Protein AF-A0A842PLP3-F1 (afdb_monomer)

Radius of gyration: 26.98 Å; Cα contacts (8 Å, |Δi|>4): 143; chains: 1; bounding box: 73×49×64 Å

Solvent-accessible surface area (backbone atoms only — not comparable to full-atom values): 12706 Å² total; per-residue (Å²): 140,85,91,73,74,78,70,70,78,77,66,72,76,91,53,67,65,64,57,58,49,52,60,51,50,53,50,49,51,54,50,50,52,55,50,49,38,73,75,41,62,94,78,49,88,76,58,60,69,56,55,51,48,51,54,52,60,66,43,57,86,43,47,71,54,53,51,54,50,52,38,52,53,49,44,54,54,49,53,52,49,54,55,51,40,42,52,40,40,60,67,36,41,88,66,67,91,87,59,60,64,66,79,42,32,54,73,68,52,41,52,48,46,60,51,36,70,77,41,58,45,64,75,36,42,66,56,49,49,50,52,41,50,52,52,51,46,59,68,54,41,78,83,60,89,57,90,86,68,48,74,66,54,52,53,58,48,41,71,70,40,86,86,52,44,70,59,32,56,56,26,50,54,50,50,54,50,52,50,50,46,49,67,73,44,47,92,57,43,53,71,71,55,35,38,50,50,39,53,42,47,52,56,49,40,20,46,52,41,45,52,44,48,64,71,61,60,78,79,116

Secondary structure (DSSP, 8-state):
----STTSTT-----HHHHHHHHHHHHHHHHHHHHHHHH-TTT----HHHHHHHHHHHHGGGHHHHHHHHHHHHHHHHHHHHHHHHHHHHHHS---TT--GGGGS-HHHHHHHHHHHTS-HHHHHHHHHHHHHHHHHHHTGGG--STT--HHHHHHHHTT-SSS-HHHHHHHHHHHHHHH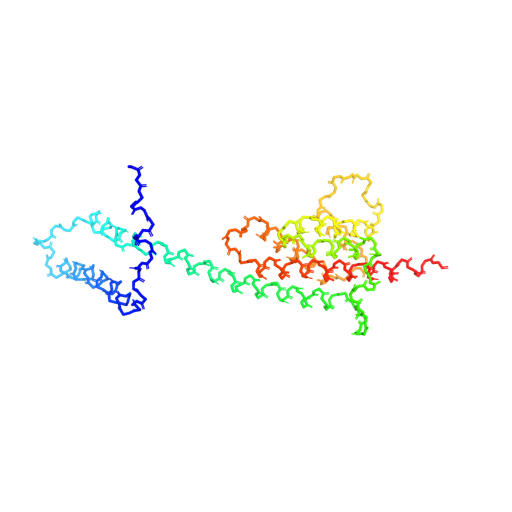HHHHSTTTS-HHHHHHHHHHHHHHHHHHHHHHHHHHSTT-

Mean predicted aligned error: 14.16 Å

pLDDT: mean 76.74, std 15.89, range [36.78, 96.44]

Foldseek 3Di:
DDDPPPPVVPDPPPPPPVVVCLVVVLVVVLVVVVVCCVVCVPPDPDPVVVSVVSVVVSCVVCVVVVLVVVLVVCQVVLVVLLVVLLVLLPVQQPDDPPDDLLVLQPPVRNVVVVVCVVPQLLVCLVVLVVLLVVLLCVVLDVPDPDPPQDPVNSLVSLVVVPPHGPSNSVSSVSLVVSSVCCNPVVVSYDSVSSNSSSVSSSSNSSSSSVVSCVVPVVVD

Structure (mmCIF, N/CA/C/O backbone):
data_AF-A0A842PLP3-F1
#
_entry.id   AF-A0A842PLP3-F1
#
loop_
_atom_site.group_PDB
_atom_site.id
_atom_site.type_symbol
_atom_site.label_atom_id
_atom_site.label_alt_id
_atom_site.label_comp_id
_atom_site.label_asym_id
_atom_site.label_entity_id
_atom_site.label_seq_id
_atom_site.pdbx_PDB_ins_code
_atom_site.Cartn_x
_atom_site.Cartn_y
_atom_site.Cartn_z
_atom_site.occupancy
_atom_site.B_iso_or_equiv
_atom_site.auth_seq_id
_atom_site.auth_comp_id
_atom_site.auth_asym_id
_atom_site.auth_atom_id
_atom_site.pdbx_PDB_model_num
ATOM 1 N N . MET A 1 1 ? -16.829 27.610 37.376 1.00 36.78 1 MET A N 1
ATOM 2 C CA . MET A 1 1 ? -17.433 26.832 36.269 1.00 36.78 1 MET A CA 1
ATOM 3 C C . MET A 1 1 ? -16.320 26.466 35.293 1.00 36.78 1 MET A C 1
ATOM 5 O O . MET A 1 1 ? -15.649 27.380 34.858 1.00 36.78 1 MET A O 1
ATOM 9 N N . GLY A 1 2 ? -15.969 25.232 34.951 1.00 37.66 2 GLY A N 1
ATOM 10 C CA . GLY A 1 2 ? -16.326 23.904 35.427 1.00 37.66 2 GLY A CA 1
ATOM 11 C C . GLY A 1 2 ? -15.173 22.971 35.019 1.00 37.66 2 GLY A C 1
ATOM 12 O O . GLY A 1 2 ? -14.890 22.824 33.839 1.00 37.66 2 GLY A O 1
ATOM 13 N N . ARG A 1 3 ? -14.471 22.397 36.002 1.00 44.19 3 ARG A N 1
ATOM 14 C CA . ARG A 1 3 ? -13.418 21.378 35.839 1.00 44.19 3 ARG A CA 1
ATOM 15 C C . ARG A 1 3 ? -13.850 20.147 36.639 1.00 44.19 3 ARG A C 1
ATOM 17 O O . ARG A 1 3 ? -13.378 19.918 37.744 1.00 44.19 3 ARG A O 1
ATOM 24 N N . ILE A 1 4 ? -14.862 19.444 36.134 1.00 42.38 4 ILE A N 1
ATOM 25 C CA . ILE A 1 4 ? -15.392 18.208 36.747 1.00 42.38 4 ILE A CA 1
ATOM 26 C C . ILE A 1 4 ? -15.354 17.033 35.739 1.00 42.38 4 ILE A C 1
ATOM 28 O O . ILE A 1 4 ? -15.529 15.885 36.129 1.00 42.38 4 ILE A O 1
ATOM 32 N N . GLY A 1 5 ? -15.027 17.282 34.461 1.00 41.09 5 GLY A N 1
ATOM 33 C CA . GLY A 1 5 ? -14.998 16.253 33.408 1.00 41.09 5 GLY A CA 1
ATOM 34 C C . GLY A 1 5 ? -13.794 15.301 33.438 1.00 41.09 5 GLY A C 1
ATOM 35 O O . GLY A 1 5 ? -13.950 14.124 33.131 1.00 41.09 5 GLY A O 1
ATOM 36 N N . ASP A 1 6 ? -12.617 15.755 33.879 1.00 45.88 6 ASP A N 1
ATOM 37 C CA . ASP A 1 6 ? -11.379 14.969 33.713 1.00 45.88 6 ASP A CA 1
ATOM 38 C C . ASP A 1 6 ? -11.139 13.913 34.805 1.00 45.88 6 ASP A C 1
ATOM 40 O O . ASP A 1 6 ? -10.260 13.064 34.672 1.00 45.88 6 ASP A O 1
ATOM 44 N N . TRP A 1 7 ? -11.914 13.926 35.895 1.00 38.75 7 TRP A N 1
ATOM 45 C CA . TRP A 1 7 ? -11.687 12.995 37.008 1.00 38.75 7 TRP A CA 1
ATOM 46 C C . TRP A 1 7 ? -12.420 11.655 36.847 1.00 38.75 7 TRP A C 1
ATOM 48 O O . TRP A 1 7 ? -11.992 10.652 37.416 1.00 38.75 7 TRP A O 1
ATOM 58 N N . PHE A 1 8 ? -13.486 11.599 36.040 1.00 40.59 8 PHE A N 1
ATOM 59 C CA . PHE A 1 8 ? -14.287 10.377 35.875 1.00 40.59 8 PHE A CA 1
ATOM 60 C C . PHE A 1 8 ? -13.720 9.380 34.856 1.00 40.59 8 PHE A C 1
ATOM 62 O O . PHE A 1 8 ? -14.018 8.192 34.951 1.00 40.59 8 PHE A O 1
ATOM 69 N N . LEU A 1 9 ? -12.859 9.813 33.930 1.00 44.38 9 LEU A N 1
ATOM 70 C CA . LEU A 1 9 ? -12.304 8.933 32.891 1.00 44.38 9 LEU A CA 1
ATOM 71 C C . LEU A 1 9 ? -11.032 8.181 33.315 1.00 44.38 9 LEU A C 1
ATOM 73 O O . LEU A 1 9 ? -10.605 7.274 32.608 1.00 44.38 9 LEU A O 1
ATOM 77 N N . ASN A 1 10 ? -10.448 8.496 34.478 1.00 39.50 10 ASN A N 1
ATOM 78 C CA . ASN A 1 10 ? -9.142 7.956 34.886 1.00 39.50 10 ASN A CA 1
ATOM 79 C C . ASN A 1 10 ? -9.177 6.932 36.034 1.00 39.50 10 ASN A C 1
ATOM 81 O O . ASN A 1 10 ? -8.141 6.564 36.587 1.00 39.50 10 ASN A O 1
ATOM 85 N N . LYS A 1 11 ? -10.364 6.432 36.391 1.00 38.50 11 LYS A N 1
ATOM 86 C CA . LYS A 1 11 ? -10.533 5.315 37.332 1.00 38.50 11 LYS A CA 1
ATOM 87 C C . LYS A 1 11 ? -11.637 4.373 36.862 1.00 38.50 11 LYS A C 1
ATOM 89 O O . LYS A 1 11 ? -12.597 4.127 37.580 1.00 38.50 11 LYS A O 1
ATOM 94 N N . VAL A 1 12 ? -11.492 3.809 35.666 1.00 43.47 12 VAL A N 1
ATOM 95 C CA . VAL A 1 12 ? -12.141 2.522 35.392 1.00 43.47 12 VAL A CA 1
ATOM 96 C C . VAL A 1 12 ? -11.197 1.460 35.955 1.00 43.47 12 VAL A C 1
ATOM 98 O O . VAL A 1 12 ? -10.096 1.298 35.421 1.00 43.47 12 VAL A O 1
ATOM 101 N N . PRO A 1 13 ? -11.544 0.780 37.063 1.00 40.09 13 PRO A N 1
ATOM 102 C CA . PRO A 1 13 ? -10.705 -0.275 37.604 1.00 40.09 13 PRO A CA 1
ATOM 103 C C . PRO A 1 13 ? -10.492 -1.317 36.511 1.00 40.09 13 PRO A C 1
ATOM 105 O O . PRO A 1 13 ? -11.426 -1.697 35.801 1.00 40.09 13 PRO A O 1
ATOM 108 N N . ASN A 1 14 ? -9.257 -1.787 36.370 1.00 45.25 14 ASN A N 1
ATOM 109 C CA . ASN A 1 14 ? -8.874 -2.828 35.423 1.00 45.25 14 ASN A CA 1
ATOM 110 C C . ASN A 1 14 ? -9.396 -4.213 35.862 1.00 45.25 14 ASN A C 1
ATOM 112 O O . ASN A 1 14 ? -8.693 -5.219 35.806 1.00 45.25 14 ASN A O 1
ATOM 116 N N . ASP A 1 15 ? -10.647 -4.276 36.309 1.00 45.84 15 ASP A N 1
ATOM 117 C CA . ASP A 1 15 ? -11.274 -5.476 36.824 1.00 45.84 15 ASP A CA 1
ATOM 118 C C . ASP A 1 15 ? -11.854 -6.254 35.651 1.00 45.84 15 ASP A C 1
ATOM 120 O O . ASP A 1 15 ? -12.982 -6.061 35.199 1.00 45.84 15 ASP A O 1
ATOM 124 N N . ARG A 1 16 ? -11.040 -7.162 35.110 1.00 48.81 16 ARG A N 1
ATOM 125 C CA . ARG A 1 16 ? -11.526 -8.237 34.230 1.00 48.81 16 ARG A CA 1
ATOM 126 C C . ARG A 1 16 ? -12.643 -9.056 34.888 1.00 48.81 16 ARG A C 1
ATOM 128 O O . ARG A 1 16 ? -13.499 -9.565 34.183 1.00 48.81 16 ARG A O 1
ATOM 135 N N . ARG A 1 17 ? -12.673 -9.133 36.225 1.00 42.62 17 ARG A N 1
ATOM 136 C CA . ARG A 1 17 ? -13.662 -9.925 36.970 1.00 42.62 17 ARG A CA 1
ATOM 137 C C . ARG A 1 17 ? -15.070 -9.331 36.895 1.00 42.62 17 ARG A C 1
ATOM 139 O O . ARG A 1 17 ? -15.992 -10.053 36.553 1.00 42.62 17 ARG A O 1
ATOM 146 N N . LEU A 1 18 ? -15.250 -8.022 37.098 1.00 44.34 18 LEU A N 1
ATOM 147 C CA . LEU A 1 18 ? -16.571 -7.371 36.969 1.00 44.34 18 LEU A CA 1
ATOM 148 C C . LEU A 1 18 ? -17.152 -7.462 35.540 1.00 44.34 18 LEU A C 1
ATOM 150 O O . LEU A 1 18 ? -18.368 -7.417 35.369 1.00 44.34 18 LEU A O 1
ATOM 154 N N . ARG A 1 19 ? -16.284 -7.639 34.532 1.00 51.41 19 ARG A N 1
ATOM 155 C CA . ARG A 1 19 ? -16.614 -7.774 33.102 1.00 51.41 19 ARG A CA 1
ATOM 156 C C . ARG A 1 19 ? -17.222 -9.123 32.710 1.00 51.41 19 ARG A C 1
ATOM 158 O O . ARG A 1 19 ? -18.091 -9.147 31.848 1.00 51.41 19 ARG A O 1
ATOM 165 N N . GLU A 1 20 ? -16.793 -10.224 33.325 1.00 50.78 20 GLU A N 1
ATOM 166 C CA . GLU A 1 20 ? -17.397 -11.546 33.082 1.00 50.78 20 GLU A CA 1
ATOM 167 C C . GLU A 1 20 ? -18.738 -11.692 33.804 1.00 50.78 20 GLU A C 1
ATOM 169 O O . GLU A 1 20 ? -19.665 -12.305 33.273 1.00 50.78 20 GLU A O 1
ATOM 174 N N . TYR A 1 21 ? -18.881 -11.079 34.983 1.00 50.25 21 TYR A N 1
ATOM 175 C CA . TYR A 1 21 ? -20.121 -11.165 35.748 1.00 50.25 21 TYR A CA 1
ATOM 176 C C . TYR A 1 21 ? -21.234 -10.278 35.178 1.00 50.25 21 TYR A C 1
ATOM 178 O O . TYR A 1 21 ? -22.370 -10.729 35.159 1.00 50.25 21 TYR A O 1
ATOM 186 N N . SER A 1 22 ? -20.975 -9.071 34.661 1.00 56.06 22 SER A N 1
ATOM 187 C CA . SER A 1 22 ? -22.067 -8.169 34.245 1.00 56.06 22 SER A CA 1
ATOM 188 C C . SER A 1 22 ? -22.841 -8.651 33.010 1.00 56.06 22 SER A C 1
ATOM 190 O O . SER A 1 22 ? -24.070 -8.650 33.031 1.00 56.06 22 SER A O 1
ATOM 192 N N . LEU A 1 23 ? -22.154 -9.126 31.966 1.00 57.97 23 LEU A N 1
ATOM 193 C CA . LEU A 1 23 ? -22.809 -9.637 30.754 1.00 57.97 23 LEU A CA 1
ATOM 194 C C . LEU A 1 23 ? -23.512 -10.976 31.025 1.00 57.97 23 LEU A C 1
ATOM 196 O O . LEU A 1 23 ? -24.631 -11.200 30.564 1.00 57.97 23 LEU A O 1
ATOM 200 N N . SER A 1 24 ? -22.898 -11.821 31.861 1.00 60.66 24 SER A N 1
ATOM 201 C CA . SER A 1 24 ? -23.494 -13.077 32.322 1.00 60.66 24 SER A CA 1
ATOM 202 C C . SER A 1 24 ? -24.725 -12.838 33.193 1.00 60.66 24 SER A C 1
ATOM 204 O O . SER A 1 24 ? -25.707 -13.545 33.028 1.00 60.66 24 SER A O 1
ATOM 206 N N . ILE A 1 25 ? -24.716 -11.832 34.076 1.00 62.81 25 ILE A N 1
ATOM 207 C CA . ILE A 1 25 ? -25.852 -11.478 34.943 1.00 62.81 25 ILE A CA 1
ATOM 208 C C . ILE A 1 25 ? -27.022 -10.936 34.121 1.00 62.81 25 ILE A C 1
ATOM 210 O O . ILE A 1 25 ? -28.152 -11.351 34.358 1.00 62.81 25 ILE A O 1
ATOM 214 N N . VAL A 1 26 ? -26.773 -10.057 33.143 1.00 63.31 26 VAL A N 1
ATOM 215 C CA . VAL A 1 26 ? -27.823 -9.551 32.240 1.00 63.31 26 VAL A CA 1
ATOM 216 C C . VAL A 1 26 ? -28.418 -10.696 31.423 1.00 63.31 26 VAL A C 1
ATOM 218 O O . VAL A 1 26 ? -29.638 -10.824 31.351 1.00 63.31 26 VAL A O 1
ATOM 221 N N . PHE A 1 27 ? -27.571 -11.565 30.863 1.00 68.38 27 PHE A N 1
ATOM 222 C CA .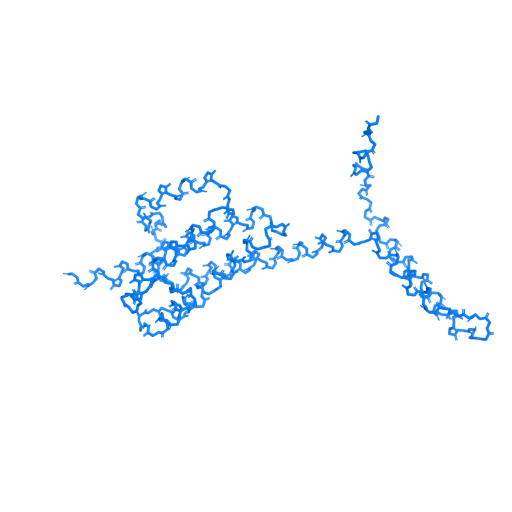 PHE A 1 27 ? -28.028 -12.744 30.131 1.00 68.38 27 PHE A CA 1
ATOM 223 C C . PHE A 1 27 ? -28.839 -13.682 31.032 1.00 68.38 27 PHE A C 1
ATOM 225 O O . PHE A 1 27 ? -29.902 -14.135 30.625 1.00 68.38 27 PHE A O 1
ATOM 232 N N . PHE A 1 28 ? -28.402 -13.915 32.274 1.00 69.50 28 PHE A N 1
ATOM 233 C CA . PHE A 1 28 ? -29.136 -14.726 33.249 1.00 69.50 28 PHE A CA 1
ATOM 234 C C . PHE A 1 28 ? -30.484 -14.100 33.614 1.00 69.50 28 PHE A C 1
ATOM 236 O O . PHE A 1 28 ? -31.471 -14.815 33.728 1.00 69.50 28 PHE A O 1
ATOM 243 N N . PHE A 1 29 ? -30.556 -12.775 33.759 1.00 69.06 29 PHE A N 1
ATOM 244 C CA . PHE A 1 29 ? -31.806 -12.069 34.047 1.00 69.06 29 PHE A CA 1
ATOM 245 C C . PHE A 1 29 ? -32.805 -12.193 32.896 1.00 69.06 29 PHE A C 1
ATOM 247 O O . PHE A 1 29 ? -33.964 -12.530 33.125 1.00 69.06 29 PHE A O 1
ATOM 254 N N . VAL A 1 30 ? -32.352 -11.978 31.658 1.00 68.19 30 VAL A N 1
ATOM 255 C CA . VAL A 1 30 ? -33.187 -12.154 30.461 1.00 68.19 30 VAL A CA 1
ATOM 256 C C . VAL A 1 30 ? -33.612 -13.617 30.317 1.00 68.19 30 VAL A C 1
ATOM 258 O O . VAL A 1 30 ? -34.784 -13.888 30.081 1.00 68.19 30 VAL A O 1
ATOM 261 N N . LEU A 1 31 ? -32.699 -14.566 30.541 1.00 74.38 31 LEU A N 1
ATOM 262 C CA . LEU A 1 31 ? -32.984 -16.002 30.509 1.00 74.38 31 LEU A CA 1
ATOM 263 C C . LEU A 1 31 ? -34.032 -16.403 31.560 1.00 74.38 31 LEU A C 1
ATOM 265 O O . LEU A 1 31 ? -34.936 -17.174 31.254 1.00 74.38 31 LEU A O 1
ATOM 269 N N . VAL A 1 32 ? -33.942 -15.866 32.780 1.00 75.25 32 VAL A N 1
ATOM 270 C CA . VAL A 1 32 ? -34.911 -16.109 33.860 1.00 75.25 32 VAL A CA 1
ATOM 271 C C . VAL A 1 32 ? -36.283 -15.532 33.512 1.00 75.25 32 VAL A C 1
ATOM 273 O O . VAL A 1 32 ? -37.282 -16.201 33.756 1.00 75.25 32 VAL A O 1
ATOM 276 N N . ILE A 1 33 ? -36.349 -14.344 32.902 1.00 69.62 33 ILE A N 1
ATOM 277 C CA . ILE A 1 33 ? -37.611 -13.745 32.435 1.00 69.62 33 ILE A CA 1
ATOM 278 C C . ILE A 1 33 ? -38.251 -14.617 31.346 1.00 69.62 33 ILE A C 1
ATOM 280 O O . ILE A 1 33 ? -39.432 -14.933 31.443 1.00 69.62 33 ILE A O 1
ATOM 284 N N . VAL A 1 34 ? -37.467 -15.069 30.362 1.00 71.00 34 VAL A N 1
ATOM 285 C CA . VAL A 1 34 ? -37.938 -15.966 29.290 1.00 71.00 34 VAL A CA 1
ATOM 286 C C . VAL A 1 34 ? -38.406 -17.316 29.851 1.00 71.00 34 VAL A C 1
ATOM 288 O O . VAL A 1 34 ? -39.432 -17.840 29.429 1.00 71.00 34 VAL A O 1
ATOM 291 N N . LEU A 1 35 ? -37.686 -17.881 30.826 1.00 73.06 35 LEU A N 1
ATOM 292 C CA . LEU A 1 35 ? -38.071 -19.132 31.490 1.00 73.06 35 LEU A CA 1
ATOM 293 C C . LEU A 1 35 ? -39.345 -18.985 32.330 1.00 73.06 35 LEU A C 1
ATOM 295 O O . LEU A 1 35 ? -40.167 -19.897 32.333 1.00 73.06 35 LEU A O 1
ATOM 299 N N . LEU A 1 36 ? -39.521 -17.863 33.035 1.00 69.81 36 LEU A N 1
ATOM 300 C CA . LEU A 1 36 ? -40.724 -17.579 33.823 1.00 69.81 36 LEU A CA 1
ATOM 301 C C . LEU A 1 36 ? -41.965 -17.409 32.939 1.00 69.81 36 LEU A C 1
ATOM 303 O O . LEU A 1 36 ? -43.025 -17.913 33.304 1.00 69.81 36 LEU A O 1
ATOM 307 N N . ASP A 1 37 ? -41.815 -16.767 31.778 1.00 67.50 37 ASP A N 1
ATOM 308 C CA . ASP A 1 37 ? -42.873 -16.627 30.769 1.00 67.50 37 ASP A CA 1
ATOM 309 C C . ASP A 1 37 ? -43.301 -17.993 30.200 1.00 67.50 37 ASP A C 1
ATOM 311 O O . ASP A 1 37 ? -44.485 -18.312 30.124 1.00 67.50 37 ASP A O 1
ATOM 315 N N . LEU A 1 38 ? -42.330 -18.864 29.901 1.00 70.75 38 LEU A N 1
ATOM 316 C CA . LEU A 1 38 ? -42.578 -20.232 29.429 1.00 70.75 38 LEU A CA 1
ATOM 317 C C . LEU A 1 38 ? -43.225 -21.144 30.484 1.00 70.75 38 LEU A C 1
ATOM 319 O O . LEU A 1 38 ? -44.019 -22.016 30.134 1.00 70.75 38 LEU A O 1
ATOM 323 N N . LEU A 1 39 ? -42.865 -20.986 31.761 1.00 74.19 39 LEU A N 1
ATOM 324 C CA . LEU A 1 39 ? -43.352 -21.837 32.853 1.00 74.19 39 LEU A CA 1
ATOM 325 C C . LEU A 1 39 ? -44.724 -21.410 33.385 1.00 74.19 39 LEU A C 1
ATOM 327 O O . LEU A 1 39 ? -45.454 -22.260 33.897 1.00 74.19 39 LEU A O 1
ATOM 331 N N . ILE A 1 40 ? -45.071 -20.118 33.313 1.00 74.06 40 ILE A N 1
ATOM 332 C CA . ILE A 1 40 ? -46.321 -19.580 33.874 1.00 74.06 40 ILE A CA 1
ATOM 333 C C . ILE A 1 40 ? -46.936 -18.509 32.943 1.00 74.06 40 ILE A C 1
ATOM 335 O O . ILE A 1 40 ? -47.082 -17.349 33.343 1.00 74.06 40 ILE A O 1
ATOM 339 N N . PRO A 1 41 ? -47.357 -18.887 31.722 1.00 60.19 41 PRO A N 1
ATOM 340 C CA . PRO A 1 41 ? -47.788 -17.934 30.693 1.00 60.19 41 PRO A CA 1
ATOM 341 C C . PRO A 1 41 ? -49.061 -17.149 31.056 1.00 60.19 41 PRO A C 1
ATOM 343 O O . PRO A 1 41 ? -49.293 -16.067 30.535 1.00 60.19 41 PRO A O 1
ATOM 346 N N . GLU A 1 42 ? -49.894 -17.650 31.974 1.00 64.19 42 GLU A N 1
ATOM 347 C CA . GLU A 1 42 ? -51.165 -17.000 32.345 1.00 64.19 42 GLU A CA 1
ATOM 348 C C . GLU A 1 42 ? -51.042 -15.948 33.467 1.00 64.19 42 GLU A C 1
ATOM 350 O O . GLU A 1 42 ? -52.031 -15.296 33.802 1.00 64.19 42 GLU A O 1
ATOM 355 N N . ARG A 1 43 ? -49.862 -15.774 34.090 1.00 60.97 43 ARG A N 1
ATOM 356 C CA . ARG A 1 43 ? -49.677 -14.828 35.217 1.00 60.97 43 ARG A CA 1
ATOM 357 C C . ARG A 1 43 ? -48.768 -13.641 34.928 1.00 60.97 43 ARG A C 1
ATOM 359 O O . ARG A 1 43 ? -48.778 -12.697 35.719 1.00 60.97 43 ARG A O 1
ATOM 366 N N . ILE A 1 44 ? -47.962 -13.692 33.873 1.00 59.75 44 ILE A N 1
ATOM 367 C CA . ILE A 1 44 ? -46.946 -12.678 33.596 1.00 59.75 44 ILE A CA 1
ATOM 368 C C . ILE A 1 44 ? -47.185 -12.161 32.185 1.00 59.75 44 ILE A C 1
ATOM 370 O O . ILE A 1 44 ? -46.904 -12.844 31.212 1.00 59.75 44 ILE A O 1
ATOM 374 N N . ASP A 1 45 ? -47.712 -10.946 32.078 1.00 63.53 45 ASP A N 1
ATOM 375 C CA . ASP A 1 45 ? -47.874 -10.283 30.789 1.00 63.53 45 ASP A CA 1
ATOM 376 C C . ASP A 1 45 ? -46.522 -9.658 30.403 1.00 63.53 45 ASP A C 1
ATOM 378 O O . ASP A 1 45 ? -46.167 -8.552 30.829 1.00 63.53 45 ASP A O 1
ATOM 382 N N . VAL A 1 46 ? -45.683 -10.420 29.694 1.00 65.06 46 VAL A N 1
ATOM 383 C CA . VAL A 1 46 ? -44.350 -9.955 29.298 1.00 65.06 46 VAL A CA 1
ATOM 384 C C . VAL A 1 46 ? -44.481 -8.967 28.146 1.00 65.06 46 VAL A C 1
ATOM 386 O O . VAL A 1 46 ? -44.670 -9.318 26.982 1.00 65.06 46 VAL A O 1
ATOM 389 N N . HIS A 1 47 ? -44.311 -7.684 28.456 1.00 74.81 47 HIS A N 1
ATOM 390 C CA . HIS A 1 47 ? -44.143 -6.656 27.437 1.00 74.81 47 HIS A CA 1
ATOM 391 C C . HIS A 1 47 ? -42.774 -6.798 26.769 1.00 74.81 47 HIS A C 1
ATOM 393 O O . HIS A 1 47 ? -41.792 -6.166 27.158 1.00 74.81 47 HIS A O 1
ATOM 399 N N . TRP A 1 48 ? -42.721 -7.614 25.718 1.00 72.19 48 TRP A N 1
ATOM 400 C CA . TRP A 1 48 ? -41.521 -7.890 24.923 1.00 72.19 48 TRP A CA 1
ATOM 401 C C . TRP A 1 48 ? -40.798 -6.633 24.428 1.00 72.19 48 TRP A C 1
ATOM 403 O O . TRP A 1 48 ? -39.575 -6.624 24.323 1.00 72.19 48 TRP A O 1
ATOM 413 N N . GLN A 1 49 ? -41.530 -5.539 24.206 1.00 74.06 49 GLN A N 1
ATOM 414 C CA . GLN A 1 49 ? -40.963 -4.224 23.889 1.00 74.06 49 GLN A CA 1
ATOM 415 C C . GLN A 1 49 ? -40.081 -3.681 25.028 1.00 74.06 49 GLN A C 1
ATOM 417 O O . GLN A 1 49 ? -38.998 -3.164 24.765 1.00 74.06 49 GLN A O 1
ATOM 422 N N . MET A 1 50 ? -40.497 -3.839 26.291 1.00 73.06 50 MET A N 1
ATOM 423 C CA . MET A 1 50 ? -39.686 -3.466 27.454 1.00 73.06 50 MET A CA 1
ATOM 424 C C . MET A 1 50 ? -38.498 -4.407 27.643 1.00 73.06 50 MET A C 1
ATOM 426 O O . MET A 1 50 ? -37.410 -3.938 27.957 1.00 73.06 50 MET A O 1
ATOM 430 N N . VAL A 1 51 ? -38.664 -5.711 27.402 1.00 73.62 51 VAL A N 1
ATOM 431 C CA . VAL A 1 51 ? -37.550 -6.676 27.461 1.00 73.62 51 VAL A CA 1
ATOM 432 C C . VAL A 1 51 ? -36.483 -6.338 26.417 1.00 73.62 51 VAL A C 1
ATOM 434 O O . VAL A 1 51 ? -35.298 -6.295 26.741 1.00 73.62 51 VAL A O 1
ATOM 437 N N . ALA A 1 52 ? -36.894 -6.019 25.187 1.00 71.62 52 ALA A N 1
ATOM 438 C CA . ALA A 1 52 ? -35.991 -5.566 24.133 1.00 71.62 52 ALA A CA 1
ATOM 439 C C . ALA A 1 52 ? -35.298 -4.244 24.503 1.00 71.62 52 ALA A C 1
ATOM 441 O O . ALA A 1 52 ? -34.085 -4.122 24.335 1.00 71.62 52 ALA A O 1
ATOM 442 N N . LEU A 1 53 ? -36.037 -3.279 25.064 1.00 75.12 53 LEU A N 1
ATOM 443 C CA . LEU A 1 53 ? -35.479 -2.007 25.530 1.00 75.12 53 LEU A CA 1
ATOM 444 C C . LEU A 1 53 ? -34.432 -2.218 26.634 1.00 75.12 53 LEU A C 1
ATOM 446 O O . LEU A 1 53 ? -33.353 -1.638 26.564 1.00 75.12 53 LEU A O 1
ATOM 450 N N . ILE A 1 54 ? -34.724 -3.069 27.622 1.00 74.69 54 ILE A N 1
ATOM 451 C CA . ILE A 1 54 ? -33.795 -3.439 28.700 1.00 74.69 54 ILE A CA 1
ATOM 452 C C . ILE A 1 54 ? -32.561 -4.133 28.119 1.00 74.69 54 ILE A C 1
ATOM 454 O O . ILE A 1 54 ? -31.445 -3.813 28.519 1.00 74.69 54 ILE A O 1
ATOM 458 N N . GLY A 1 55 ? -32.741 -5.028 27.145 1.00 68.69 55 GLY A N 1
ATOM 459 C CA . GLY A 1 55 ? -31.640 -5.679 26.436 1.00 68.69 55 GLY A CA 1
ATOM 460 C C . GLY A 1 55 ? -30.722 -4.681 25.724 1.00 68.69 55 GLY A C 1
ATOM 461 O O . GLY A 1 55 ? -29.504 -4.757 25.868 1.00 68.69 55 GLY A O 1
ATOM 462 N N . ILE A 1 56 ? -31.289 -3.699 25.017 1.00 71.94 56 ILE A N 1
ATOM 463 C CA . ILE A 1 56 ? -30.522 -2.636 24.346 1.00 71.94 56 ILE A CA 1
ATOM 464 C C . ILE A 1 56 ? -29.827 -1.734 25.375 1.00 71.94 56 ILE A C 1
ATOM 466 O O . ILE A 1 56 ? -28.629 -1.482 25.258 1.00 71.94 56 ILE A O 1
ATOM 470 N N . LEU A 1 57 ? -30.541 -1.285 26.412 1.00 73.81 57 LEU A N 1
ATOM 471 C CA . LEU A 1 57 ? -29.990 -0.466 27.501 1.00 73.81 57 LEU A CA 1
ATOM 472 C C . LEU A 1 57 ? -28.847 -1.170 28.234 1.00 73.81 57 LEU A C 1
ATOM 474 O O . LEU A 1 57 ? -27.879 -0.522 28.628 1.00 73.81 57 LEU A O 1
ATOM 478 N N . ALA A 1 58 ? -28.922 -2.492 28.376 1.00 71.44 58 ALA A N 1
ATOM 479 C CA . ALA A 1 58 ? -27.860 -3.279 28.978 1.00 71.44 58 ALA A CA 1
ATOM 480 C C . ALA A 1 58 ? -26.604 -3.370 28.096 1.00 71.44 58 ALA A C 1
ATOM 482 O O . ALA A 1 58 ? -25.519 -3.574 28.634 1.00 71.44 58 ALA A O 1
ATOM 483 N N . LEU A 1 59 ? -26.720 -3.176 26.775 1.00 64.69 59 LEU A N 1
ATOM 484 C CA . LEU A 1 59 ? -25.587 -3.131 25.843 1.00 64.69 59 LEU A CA 1
ATOM 485 C C . LEU A 1 59 ? -24.922 -1.750 25.760 1.00 64.69 59 LEU A C 1
ATOM 487 O O . LEU A 1 59 ? -23.733 -1.685 25.457 1.00 64.69 59 LEU A O 1
ATOM 491 N N . VAL A 1 60 ? -25.635 -0.661 26.075 1.00 71.56 60 VAL A N 1
ATOM 492 C CA . VAL A 1 60 ? -25.102 0.720 26.075 1.00 71.56 60 VAL A CA 1
ATOM 493 C C . VAL A 1 60 ? -23.748 0.857 26.796 1.00 71.56 60 VAL A C 1
ATOM 495 O O . VAL A 1 60 ? -22.823 1.399 26.191 1.00 71.56 60 VAL A O 1
ATOM 498 N N . PRO A 1 61 ? -23.546 0.346 28.030 1.00 74.25 61 PRO A N 1
ATOM 499 C CA . PRO A 1 61 ? -22.246 0.446 28.702 1.00 74.25 61 PRO A CA 1
ATOM 500 C C . PRO A 1 61 ? -21.121 -0.357 28.023 1.00 74.25 61 PRO A C 1
ATOM 502 O O . PRO A 1 61 ? -19.952 -0.150 28.344 1.00 74.25 61 PRO A O 1
ATOM 505 N N . PHE A 1 62 ? -21.445 -1.259 27.091 1.00 68.06 62 PHE A N 1
ATOM 506 C CA . PHE A 1 62 ? -20.479 -2.073 26.349 1.00 68.06 62 PHE A CA 1
ATOM 507 C C . PHE A 1 62 ? -20.176 -1.544 24.945 1.00 68.06 62 PHE A C 1
ATOM 509 O O . PHE A 1 62 ? -19.231 -2.038 24.334 1.00 68.06 62 PHE A O 1
ATOM 516 N N . VAL A 1 63 ? -20.898 -0.535 24.442 1.00 68.94 63 VAL A N 1
ATOM 517 C CA . VAL A 1 63 ? -20.635 0.077 23.123 1.00 68.94 63 VAL A CA 1
ATOM 518 C C . VAL A 1 63 ? -19.160 0.479 22.951 1.00 68.94 63 VAL A C 1
ATOM 520 O O . VAL A 1 63 ? -18.552 0.012 21.985 1.00 68.94 63 VAL A O 1
ATOM 523 N N . PRO A 1 64 ? -18.512 1.178 23.912 1.00 67.06 64 PRO A N 1
ATOM 524 C CA . PRO A 1 64 ? -17.095 1.537 23.775 1.00 67.06 64 PRO A CA 1
ATOM 525 C C . PRO A 1 64 ? -16.169 0.312 23.699 1.00 67.06 64 PRO A C 1
ATOM 527 O O . PRO A 1 64 ? -15.101 0.345 23.093 1.00 67.06 64 PRO A O 1
ATOM 530 N N . LEU A 1 65 ? -16.565 -0.797 24.333 1.00 64.44 65 LEU A N 1
ATOM 531 C CA . LEU A 1 65 ? -15.796 -2.038 24.324 1.00 64.44 65 LEU A CA 1
ATOM 532 C C . LEU A 1 65 ? -15.930 -2.755 22.976 1.00 64.44 65 LEU A C 1
ATOM 534 O O . LEU A 1 65 ? -14.929 -3.235 22.448 1.00 64.44 65 LEU A O 1
ATOM 538 N N . ILE A 1 66 ? -17.143 -2.815 22.425 1.00 64.94 66 ILE A N 1
ATOM 539 C CA . ILE A 1 66 ? -17.425 -3.417 21.116 1.00 64.94 66 ILE A CA 1
ATOM 540 C C . ILE A 1 66 ? -16.638 -2.681 20.030 1.00 64.94 66 ILE A C 1
ATOM 542 O O . ILE A 1 66 ? -15.947 -3.325 19.241 1.00 64.94 66 ILE A O 1
ATOM 546 N N . GLU A 1 67 ? -16.656 -1.348 20.056 1.00 63.94 67 GLU A N 1
ATOM 547 C CA . GLU A 1 67 ? -15.840 -0.514 19.170 1.00 63.94 67 GLU A CA 1
ATOM 548 C C . GLU A 1 67 ? -14.344 -0.825 19.332 1.00 63.94 67 GLU A C 1
ATOM 550 O O . GLU A 1 67 ? -13.657 -1.092 18.348 1.00 63.94 67 GLU A O 1
ATOM 555 N N . SER A 1 68 ? -13.843 -0.919 20.572 1.00 62.12 68 SER A N 1
ATOM 556 C CA . SER A 1 68 ? -12.427 -1.230 20.827 1.00 62.12 68 SER A CA 1
ATOM 557 C C . SER A 1 68 ? -11.981 -2.611 20.316 1.00 62.12 68 SER A C 1
ATOM 559 O O . SER A 1 68 ? -10.835 -2.780 19.893 1.00 62.12 68 SER A O 1
ATOM 561 N N . ILE A 1 69 ? -12.869 -3.612 20.357 1.00 66.25 69 ILE A N 1
ATOM 562 C CA . ILE A 1 69 ? -12.596 -4.965 19.853 1.00 66.25 69 ILE A CA 1
ATOM 563 C C . ILE A 1 69 ? -12.581 -4.947 18.326 1.00 66.25 69 ILE A C 1
ATOM 565 O O . ILE A 1 69 ? -11.646 -5.478 17.728 1.00 66.25 69 ILE A O 1
ATOM 569 N N . ASN A 1 70 ? -13.560 -4.281 17.710 1.00 68.12 70 ASN A N 1
ATOM 570 C CA . ASN A 1 70 ? -13.663 -4.171 16.259 1.00 68.12 70 ASN A CA 1
ATOM 571 C C . ASN A 1 70 ? -12.420 -3.495 15.653 1.00 68.12 70 ASN A C 1
ATOM 573 O O . ASN A 1 70 ? -11.795 -4.046 14.749 1.00 68.12 70 ASN A O 1
ATOM 577 N N . VAL A 1 71 ? -11.978 -2.376 16.240 1.00 70.00 71 VAL A N 1
ATOM 578 C CA . VAL A 1 71 ? -10.749 -1.669 15.836 1.00 70.00 71 VAL A CA 1
ATOM 579 C C . VAL A 1 71 ? -9.516 -2.576 15.949 1.00 70.00 71 VAL A C 1
ATOM 581 O O . VAL A 1 71 ? -8.665 -2.628 15.059 1.00 70.00 71 VAL A O 1
ATOM 584 N N . LYS A 1 72 ? -9.410 -3.360 17.028 1.00 72.56 72 LYS A N 1
ATOM 585 C CA . LYS A 1 72 ? -8.273 -4.270 17.228 1.00 72.56 72 LYS A CA 1
ATOM 586 C C . LYS A 1 72 ? -8.236 -5.398 16.192 1.00 72.56 72 LYS A C 1
ATOM 588 O O . LYS A 1 72 ? -7.151 -5.727 15.695 1.00 72.56 72 LYS A O 1
ATOM 593 N N . ASP A 1 73 ? -9.384 -5.990 15.879 1.00 75.56 73 ASP A N 1
ATOM 594 C CA . ASP A 1 73 ? -9.502 -7.070 14.895 1.00 75.56 73 ASP A CA 1
ATOM 595 C C . ASP A 1 73 ? -9.280 -6.559 13.466 1.00 75.56 73 ASP A C 1
ATOM 597 O O . ASP A 1 73 ? -8.587 -7.213 12.669 1.00 75.56 73 ASP A O 1
ATOM 601 N N . MET A 1 74 ? -9.765 -5.350 13.171 1.00 76.75 74 MET A N 1
ATOM 602 C CA . MET A 1 74 ? -9.463 -4.636 11.936 1.00 76.75 74 MET A CA 1
ATOM 603 C C . MET A 1 74 ? -7.953 -4.424 11.790 1.00 76.75 74 MET A C 1
ATOM 605 O O . MET A 1 74 ? -7.379 -4.862 10.792 1.00 76.75 74 MET A O 1
ATOM 609 N N . GLY A 1 75 ? -7.274 -3.879 12.805 1.00 79.75 75 GLY A N 1
ATOM 610 C CA . GLY A 1 75 ? -5.824 -3.665 12.776 1.00 79.75 75 GLY A CA 1
ATOM 611 C C . GLY A 1 75 ? -5.019 -4.957 12.563 1.00 79.75 75 GLY A C 1
ATOM 612 O O . GLY A 1 75 ? -4.082 -5.005 11.762 1.00 79.75 75 GLY A O 1
ATOM 613 N N . ILE A 1 76 ? -5.397 -6.072 13.206 1.00 83.62 76 ILE A N 1
ATOM 614 C CA . ILE A 1 76 ? -4.746 -7.380 12.980 1.00 83.62 76 ILE A CA 1
ATOM 615 C C . ILE A 1 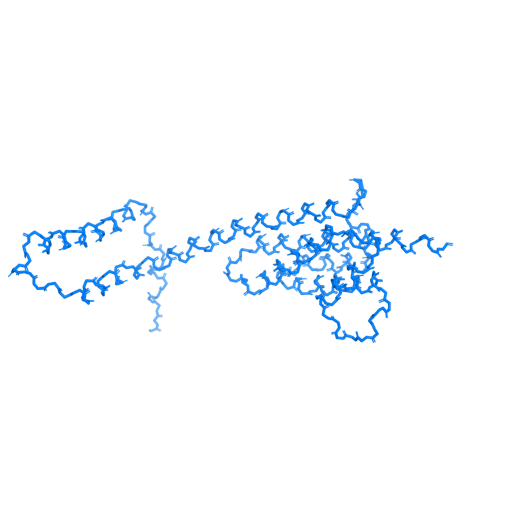76 ? -4.915 -7.841 11.527 1.00 83.62 76 ILE A C 1
ATOM 617 O O . ILE A 1 76 ? -3.933 -8.230 10.881 1.00 83.62 76 ILE A O 1
ATOM 621 N N . THR A 1 77 ? -6.143 -7.792 11.016 1.00 88.50 77 THR A N 1
ATOM 622 C CA . THR A 1 77 ? -6.470 -8.212 9.649 1.00 88.50 77 THR A CA 1
ATOM 623 C C . THR A 1 77 ? -5.752 -7.338 8.626 1.00 88.50 77 THR A C 1
ATOM 625 O O . THR A 1 77 ? -5.133 -7.848 7.688 1.00 88.50 77 THR A O 1
ATOM 628 N N . PHE A 1 78 ? -5.750 -6.028 8.856 1.00 91.75 78 PHE A N 1
ATOM 629 C CA . PHE A 1 78 ? -5.068 -5.039 8.040 1.00 91.75 78 PHE A CA 1
ATOM 630 C C . PHE A 1 78 ? -3.561 -5.299 7.983 1.00 91.75 78 PHE A C 1
ATOM 632 O O . PHE A 1 78 ? -2.999 -5.447 6.898 1.00 91.75 78 PHE A O 1
ATOM 639 N N . ARG A 1 79 ? -2.901 -5.494 9.133 1.00 92.12 79 ARG A N 1
ATOM 640 C CA . ARG A 1 79 ? -1.468 -5.839 9.185 1.00 92.12 79 ARG A CA 1
ATOM 641 C C . ARG A 1 79 ? -1.132 -7.093 8.394 1.00 92.12 79 ARG A C 1
ATOM 643 O O . ARG A 1 79 ? -0.111 -7.127 7.705 1.00 92.12 79 ARG A O 1
ATOM 650 N N . LYS A 1 80 ? -1.967 -8.131 8.493 1.00 93.50 80 LYS A N 1
ATOM 651 C CA . LYS A 1 80 ? -1.768 -9.372 7.736 1.00 93.50 80 LYS A CA 1
ATOM 652 C C . LYS A 1 80 ? -1.869 -9.115 6.232 1.00 93.50 80 LYS A C 1
ATOM 654 O O . LYS A 1 80 ? -1.024 -9.614 5.490 1.00 93.50 80 LYS A O 1
ATOM 659 N N . ARG A 1 81 ? -2.840 -8.307 5.794 1.00 95.62 81 ARG A N 1
ATOM 660 C CA . ARG A 1 81 ? -2.979 -7.899 4.387 1.00 95.62 81 ARG A CA 1
ATOM 661 C C . ARG A 1 81 ? -1.778 -7.093 3.905 1.00 95.62 81 ARG A C 1
ATOM 663 O O . ARG A 1 81 ? -1.234 -7.441 2.863 1.00 95.62 81 ARG A O 1
ATOM 670 N N . VAL A 1 82 ? -1.296 -6.111 4.671 1.00 95.19 82 VAL A N 1
ATOM 671 C CA . VAL A 1 82 ? -0.094 -5.330 4.318 1.00 95.19 82 VAL A CA 1
ATOM 672 C C . VAL A 1 82 ? 1.128 -6.237 4.168 1.00 95.19 82 VAL A C 1
ATOM 674 O O . VAL A 1 82 ? 1.807 -6.181 3.148 1.00 95.19 82 VAL A O 1
ATOM 677 N N . LYS A 1 83 ? 1.371 -7.139 5.130 1.00 95.88 83 LYS A N 1
ATOM 678 C CA . LYS A 1 83 ? 2.495 -8.089 5.064 1.00 95.88 83 LYS A CA 1
ATOM 679 C C . LYS A 1 83 ? 2.400 -9.013 3.846 1.00 95.88 83 LYS A C 1
ATOM 681 O O . LYS A 1 83 ? 3.394 -9.217 3.159 1.00 95.88 83 LYS A O 1
ATOM 686 N N . ASN A 1 84 ? 1.217 -9.565 3.581 1.00 95.94 84 ASN A N 1
ATOM 687 C CA . ASN A 1 84 ? 0.999 -10.442 2.433 1.00 95.94 84 ASN A CA 1
ATOM 688 C C . ASN A 1 84 ? 1.173 -9.694 1.106 1.00 95.94 84 ASN A C 1
ATOM 690 O O . ASN A 1 84 ? 1.751 -10.219 0.164 1.00 95.94 84 ASN A O 1
ATOM 694 N N . THR A 1 85 ? 0.707 -8.448 1.047 1.00 95.44 85 THR A N 1
ATOM 695 C CA . THR A 1 85 ? 0.850 -7.598 -0.140 1.00 95.44 85 THR A CA 1
ATOM 696 C C . THR A 1 85 ? 2.307 -7.255 -0.388 1.00 95.44 85 THR A C 1
ATOM 698 O O . THR A 1 85 ? 2.751 -7.372 -1.521 1.00 95.44 85 THR A O 1
ATOM 701 N N . LYS A 1 86 ? 3.072 -6.933 0.664 1.00 94.38 86 LYS A N 1
ATOM 702 C CA . LYS A 1 86 ? 4.520 -6.725 0.562 1.00 94.38 86 LYS A CA 1
ATOM 703 C C . LYS A 1 86 ? 5.215 -7.946 -0.037 1.00 94.38 86 LYS A C 1
ATOM 705 O O . LYS A 1 86 ? 5.901 -7.804 -1.037 1.00 94.38 86 LYS A O 1
ATOM 710 N N . TYR A 1 87 ? 4.937 -9.137 0.491 1.00 94.25 87 TYR A N 1
ATOM 711 C CA . TYR A 1 87 ? 5.471 -10.385 -0.061 1.00 94.25 87 TYR A CA 1
ATOM 712 C C . TYR A 1 87 ? 5.089 -10.592 -1.538 1.00 94.25 87 TYR A C 1
ATOM 714 O O . TYR A 1 87 ? 5.920 -10.986 -2.349 1.00 94.25 87 TYR A O 1
ATOM 722 N N . ASN A 1 88 ? 3.840 -10.299 -1.914 1.00 94.19 88 ASN A N 1
ATOM 723 C CA . ASN A 1 88 ? 3.392 -10.434 -3.301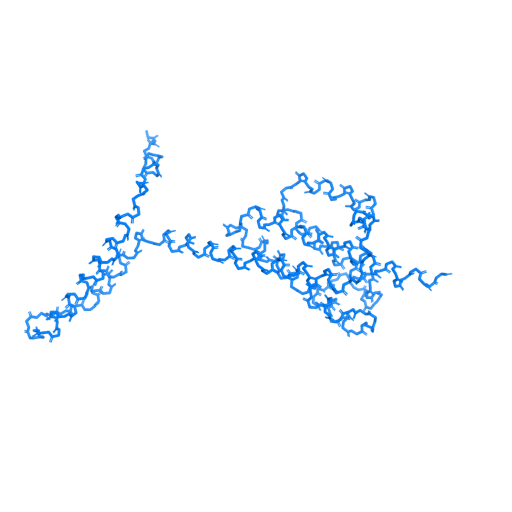 1.00 94.19 88 ASN A CA 1
ATOM 724 C C . ASN A 1 88 ? 4.073 -9.429 -4.236 1.00 94.19 88 ASN A C 1
ATOM 726 O O . ASN A 1 88 ? 4.422 -9.797 -5.351 1.00 94.19 88 ASN A O 1
ATOM 730 N N . VAL A 1 89 ? 4.278 -8.186 -3.789 1.00 93.31 89 VAL A N 1
ATOM 731 C CA . VAL A 1 89 ? 5.057 -7.177 -4.521 1.00 93.31 89 VAL A CA 1
ATOM 732 C C . VAL A 1 89 ? 6.497 -7.656 -4.689 1.00 93.31 89 VAL A C 1
ATOM 734 O O . VAL A 1 89 ? 7.029 -7.624 -5.795 1.00 93.31 89 VAL A O 1
ATOM 737 N N . GLU A 1 90 ? 7.109 -8.157 -3.616 1.00 92.00 90 GLU A N 1
ATOM 738 C CA . GLU A 1 90 ? 8.489 -8.642 -3.636 1.00 92.00 90 GLU A CA 1
ATOM 739 C C . GLU A 1 90 ? 8.687 -9.842 -4.563 1.00 92.00 90 GLU A C 1
ATOM 741 O O . GLU A 1 90 ? 9.719 -9.972 -5.211 1.00 92.00 90 GLU A O 1
ATOM 746 N N . LYS A 1 91 ? 7.682 -10.709 -4.653 1.00 91.50 91 LYS A N 1
ATOM 747 C CA . LYS A 1 91 ? 7.709 -11.870 -5.538 1.00 91.50 91 LYS A CA 1
ATOM 748 C C . LYS A 1 91 ? 7.391 -11.520 -6.994 1.00 91.50 91 LYS A C 1
ATOM 750 O O . LYS A 1 91 ? 7.858 -12.203 -7.898 1.00 91.50 91 LYS A O 1
ATOM 755 N N . ALA A 1 92 ? 6.532 -10.529 -7.225 1.00 91.75 92 ALA A N 1
ATOM 756 C CA . ALA A 1 92 ? 6.041 -10.207 -8.561 1.00 91.75 92 ALA A CA 1
ATOM 757 C C . ALA A 1 92 ? 7.070 -9.473 -9.421 1.00 91.75 92 ALA A C 1
ATOM 759 O O . ALA A 1 92 ? 7.095 -9.672 -10.633 1.00 91.75 92 ALA A O 1
ATOM 760 N N . PHE A 1 93 ? 7.877 -8.617 -8.801 1.00 87.25 93 PHE A N 1
ATOM 761 C CA . P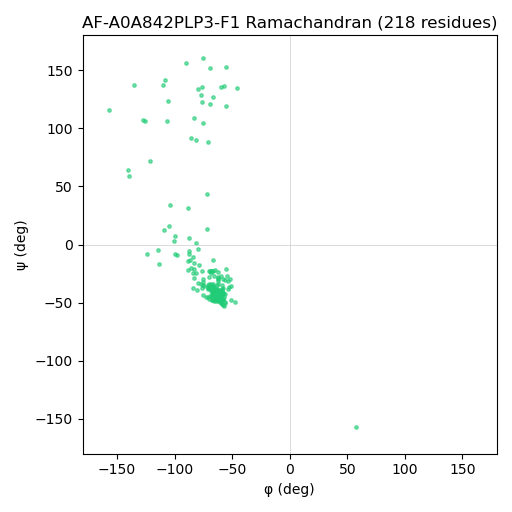HE A 1 93 ? 8.937 -7.883 -9.475 1.00 87.25 93 PHE A CA 1
ATOM 762 C C . PHE A 1 93 ? 10.255 -8.512 -9.064 1.00 87.25 93 PHE A C 1
ATOM 764 O O . PHE A 1 93 ? 10.664 -8.340 -7.917 1.00 87.25 93 PHE A O 1
ATOM 771 N N . ASP A 1 94 ? 10.870 -9.264 -9.974 1.00 80.12 94 ASP A N 1
ATOM 772 C CA . ASP A 1 94 ? 12.203 -9.822 -9.765 1.00 80.12 94 ASP A CA 1
ATOM 773 C C . ASP A 1 94 ? 13.145 -8.660 -9.441 1.00 80.12 94 ASP A C 1
ATOM 775 O O . ASP A 1 94 ? 13.194 -7.691 -10.191 1.00 80.12 94 ASP A O 1
ATOM 779 N N . PHE A 1 95 ? 13.761 -8.673 -8.266 1.00 82.50 95 PHE A N 1
ATOM 780 C CA . PHE A 1 95 ? 14.583 -7.575 -7.756 1.00 82.50 95 PHE A CA 1
ATOM 781 C C . PHE A 1 95 ? 15.842 -8.203 -7.174 1.00 82.50 95 PHE A C 1
ATOM 783 O O . PHE A 1 95 ? 15.713 -9.223 -6.489 1.00 82.50 95 PHE A O 1
ATOM 790 N N . PRO A 1 96 ? 17.034 -7.638 -7.418 1.00 82.94 96 PRO A N 1
ATOM 791 C CA . PRO A 1 96 ? 18.273 -8.284 -7.010 1.00 82.94 96 PRO A CA 1
ATOM 792 C C . PRO A 1 96 ? 18.305 -8.492 -5.491 1.00 82.94 96 PRO A C 1
ATOM 794 O O . PRO A 1 96 ? 17.960 -7.584 -4.737 1.00 82.94 96 PRO A O 1
ATOM 797 N N . GLU A 1 97 ? 18.720 -9.678 -5.037 1.00 76.62 97 GLU A N 1
ATOM 798 C CA . GLU A 1 97 ? 18.733 -10.013 -3.601 1.00 76.62 97 GLU A CA 1
ATOM 799 C C . GLU A 1 97 ? 19.671 -9.102 -2.787 1.00 76.62 97 GLU A C 1
ATOM 801 O O . GLU A 1 97 ? 19.386 -8.822 -1.624 1.00 76.62 97 GLU A O 1
ATOM 806 N N . ASP A 1 98 ? 20.728 -8.585 -3.423 1.00 77.75 98 ASP A N 1
ATOM 807 C CA . ASP A 1 98 ? 21.749 -7.723 -2.808 1.00 77.75 98 ASP A CA 1
ATOM 808 C C . ASP A 1 98 ? 21.562 -6.222 -3.107 1.00 77.75 98 ASP A C 1
ATOM 810 O O . ASP A 1 98 ? 22.395 -5.402 -2.723 1.00 77.75 98 ASP A O 1
ATOM 814 N N . ALA A 1 99 ? 20.497 -5.845 -3.819 1.00 78.50 99 ALA A N 1
ATOM 815 C CA . ALA A 1 99 ? 20.211 -4.450 -4.140 1.00 78.50 99 ALA A CA 1
ATOM 816 C C . ALA A 1 99 ? 19.572 -3.718 -2.954 1.00 78.50 99 ALA A C 1
ATOM 818 O O . ALA A 1 99 ? 18.582 -4.196 -2.389 1.00 78.50 99 ALA A O 1
ATOM 819 N N . ASP A 1 100 ? 20.054 -2.510 -2.638 1.00 80.00 100 ASP A N 1
ATOM 820 C CA . ASP A 1 100 ? 19.311 -1.634 -1.738 1.00 80.00 100 ASP A CA 1
ATOM 821 C C . ASP A 1 100 ? 18.132 -1.010 -2.499 1.00 80.00 100 ASP A C 1
ATOM 823 O O . ASP A 1 100 ? 18.247 -0.527 -3.626 1.00 80.00 100 ASP A O 1
ATOM 827 N N . ILE A 1 101 ? 16.964 -0.996 -1.861 1.00 77.62 101 ILE A N 1
ATOM 828 C CA . ILE A 1 101 ? 15.755 -0.334 -2.363 1.00 77.62 101 ILE A CA 1
ATOM 829 C C . ILE A 1 101 ? 16.045 1.148 -2.633 1.00 77.62 101 ILE A C 1
ATOM 831 O O . ILE A 1 101 ? 15.453 1.733 -3.541 1.00 77.62 101 ILE A O 1
ATOM 835 N N . THR A 1 102 ? 16.962 1.753 -1.871 1.00 77.25 102 THR A N 1
ATOM 836 C CA . THR A 1 102 ? 17.359 3.152 -2.050 1.00 77.25 102 THR A CA 1
ATOM 837 C C . THR A 1 102 ? 18.075 3.421 -3.365 1.00 77.25 102 THR A C 1
ATOM 839 O O . THR A 1 102 ? 17.957 4.535 -3.867 1.00 77.25 102 THR A O 1
ATOM 842 N N . ASP A 1 103 ? 18.758 2.430 -3.941 1.00 78.38 103 ASP A N 1
ATOM 843 C CA . ASP A 1 103 ? 19.526 2.594 -5.183 1.00 78.38 103 ASP A CA 1
ATOM 844 C C . ASP A 1 103 ? 18.611 2.837 -6.393 1.00 78.38 103 ASP A C 1
ATOM 846 O O . ASP A 1 103 ? 19.014 3.459 -7.373 1.00 78.38 103 ASP A O 1
ATOM 850 N N . TYR A 1 104 ? 17.349 2.410 -6.290 1.00 79.69 104 TYR A N 1
ATOM 851 C CA . TYR A 1 104 ? 16.314 2.551 -7.323 1.00 79.69 104 TYR A CA 1
ATOM 852 C C . TYR A 1 104 ? 15.297 3.651 -6.998 1.00 79.69 104 TYR A C 1
ATOM 854 O O . TYR A 1 104 ? 14.204 3.734 -7.572 1.00 79.69 104 TYR A O 1
ATOM 862 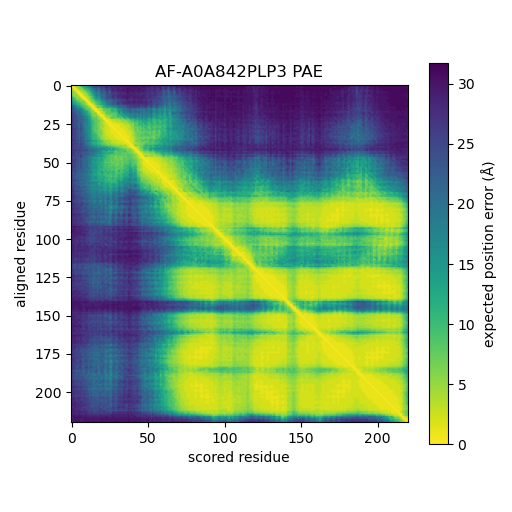N N . LEU A 1 105 ? 15.648 4.519 -6.052 1.00 80.12 105 LEU A N 1
ATOM 863 C CA . LEU A 1 105 ? 14.991 5.796 -5.834 1.00 80.12 105 LEU A CA 1
ATOM 864 C C . LEU A 1 105 ? 15.934 6.878 -6.363 1.00 80.12 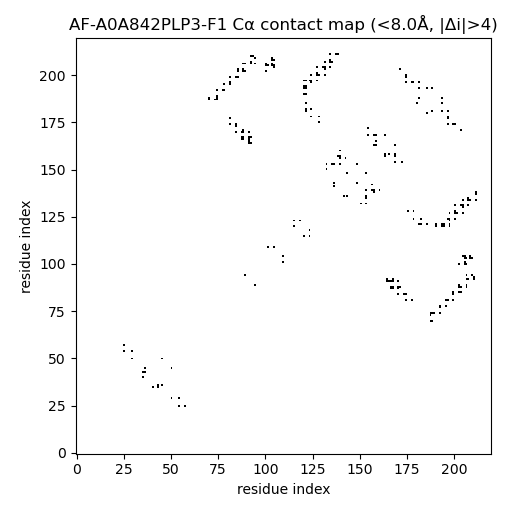105 LEU A C 1
ATOM 866 O O . LEU A 1 105 ? 17.070 6.986 -5.915 1.00 80.12 105 LEU A O 1
ATOM 870 N N . SER A 1 106 ? 15.473 7.713 -7.301 1.00 71.00 106 SER A N 1
ATOM 871 C CA . SER A 1 106 ? 16.275 8.855 -7.764 1.00 71.00 106 SER A CA 1
ATOM 872 C C . SER A 1 106 ? 16.691 9.729 -6.580 1.00 71.00 106 SER A C 1
ATOM 874 O O . SER A 1 106 ? 15.950 9.817 -5.608 1.00 71.00 106 SER A O 1
ATOM 876 N N . GLU A 1 107 ? 17.812 10.448 -6.658 1.00 68.56 107 GLU A N 1
ATOM 877 C CA . GLU A 1 107 ? 18.269 11.319 -5.559 1.00 68.56 107 GLU A CA 1
ATOM 878 C C . GLU A 1 107 ? 17.172 12.299 -5.093 1.00 68.56 107 GLU A C 1
ATOM 880 O O . GLU A 1 107 ? 16.984 12.533 -3.900 1.00 68.56 107 GLU A O 1
ATOM 885 N N . SER A 1 108 ? 16.359 12.802 -6.029 1.00 68.75 108 SER A N 1
ATOM 886 C CA . SER A 1 108 ? 15.158 13.585 -5.723 1.00 68.75 108 SER A CA 1
ATOM 887 C C . SER A 1 108 ? 14.093 12.792 -4.952 1.00 68.75 108 SER A C 1
ATOM 889 O O . SER A 1 108 ? 13.570 13.310 -3.970 1.00 68.75 108 SER A O 1
ATOM 891 N N . MET A 1 109 ? 13.801 11.544 -5.337 1.00 69.19 109 MET A N 1
ATOM 892 C CA . MET A 1 109 ? 12.853 10.654 -4.655 1.00 69.19 109 MET A CA 1
ATOM 893 C C . MET A 1 109 ? 13.386 10.159 -3.307 1.00 69.19 109 MET A C 1
ATOM 895 O O . MET A 1 109 ? 12.613 10.040 -2.363 1.00 69.19 109 MET A O 1
ATOM 899 N N . PHE A 1 110 ? 14.691 9.925 -3.177 1.00 67.94 110 PHE A N 1
ATOM 900 C CA . PHE A 1 110 ? 15.345 9.589 -1.917 1.00 67.94 110 PHE A CA 1
ATOM 901 C C . PHE A 1 110 ? 15.309 10.773 -0.950 1.00 67.94 110 PHE A C 1
ATOM 903 O O . PHE A 1 110 ? 14.918 10.614 0.201 1.00 67.94 110 PHE A O 1
ATOM 910 N N . ASN A 1 111 ? 15.620 11.985 -1.413 1.00 67.75 111 ASN A N 1
ATOM 911 C CA . ASN A 1 111 ? 15.480 13.192 -0.601 1.00 67.75 111 ASN A CA 1
ATOM 912 C C . ASN A 1 111 ? 14.020 13.447 -0.222 1.00 67.75 111 ASN A C 1
ATOM 914 O O . ASN A 1 111 ? 13.737 13.829 0.912 1.00 67.75 111 ASN A O 1
ATOM 918 N N . GLN A 1 112 ? 13.084 13.180 -1.131 1.00 68.31 112 GLN A N 1
ATOM 919 C CA . GLN A 1 112 ? 11.655 13.241 -0.852 1.00 68.31 112 GLN A CA 1
ATOM 920 C C . GLN A 1 112 ? 11.229 12.152 0.139 1.00 68.31 112 GLN A C 1
ATOM 922 O O . GLN A 1 112 ? 10.416 12.440 1.004 1.00 68.31 112 GLN A O 1
ATOM 927 N N . TYR A 1 113 ? 11.818 10.955 0.100 1.00 69.44 113 TYR A N 1
ATOM 928 C CA . TYR A 1 113 ? 11.623 9.880 1.077 1.00 69.44 113 TYR A CA 1
ATOM 929 C C . TYR A 1 113 ? 12.192 10.244 2.454 1.00 69.44 113 TYR A C 1
ATOM 931 O O . TYR A 1 113 ? 11.492 10.124 3.457 1.00 69.44 113 TYR A O 1
ATOM 939 N N . VAL A 1 114 ? 13.421 10.759 2.527 1.00 66.75 114 VAL A N 1
ATOM 940 C CA . VAL A 1 114 ? 14.037 11.255 3.767 1.00 66.75 114 VAL A CA 1
ATOM 941 C C . VAL A 1 114 ? 13.229 12.423 4.326 1.00 66.75 114 VAL A C 1
ATOM 943 O O . VAL A 1 114 ? 12.993 12.492 5.531 1.00 66.75 114 VAL A O 1
ATOM 946 N N . TYR A 1 115 ? 12.733 13.315 3.473 1.00 64.44 115 TYR A N 1
ATOM 947 C CA . TYR A 1 115 ? 11.843 14.393 3.880 1.00 64.44 115 TYR A CA 1
ATOM 948 C C . TYR A 1 115 ? 10.498 13.845 4.376 1.00 64.44 115 TYR A C 1
ATOM 950 O O . TYR A 1 115 ? 10.095 14.166 5.487 1.00 64.44 115 TYR A O 1
ATOM 958 N N . GLN A 1 116 ? 9.860 12.934 3.638 1.00 65.12 116 GLN A N 1
ATOM 959 C CA . GLN A 1 116 ? 8.613 12.256 4.017 1.00 65.12 116 GLN A CA 1
ATOM 960 C C . GLN A 1 116 ? 8.746 11.410 5.284 1.00 65.12 116 GLN A C 1
ATOM 962 O O . GLN A 1 116 ? 7.774 11.254 6.013 1.00 65.12 116 GLN A O 1
ATOM 967 N N . SER A 1 117 ? 9.935 10.888 5.587 1.00 65.00 117 SER A N 1
ATOM 968 C CA . SER A 1 117 ? 10.203 10.172 6.836 1.00 65.00 117 SER A CA 1
ATOM 969 C C . SER A 1 117 ? 10.123 11.092 8.060 1.00 65.00 117 SER A C 1
ATOM 971 O O . SER A 1 117 ? 9.847 10.615 9.159 1.00 65.00 117 SER A O 1
ATOM 973 N N . ARG A 1 118 ? 10.305 12.408 7.857 1.00 73.62 118 ARG A N 1
ATOM 974 C CA . ARG A 1 118 ? 10.101 13.464 8.863 1.00 73.62 118 ARG A CA 1
ATOM 975 C C . ARG A 1 118 ? 8.657 13.968 8.922 1.00 73.62 118 ARG A C 1
ATOM 977 O O . ARG A 1 118 ? 8.319 14.679 9.864 1.00 73.62 118 ARG A O 1
ATOM 984 N N . ILE A 1 119 ? 7.831 13.637 7.930 1.00 72.69 119 ILE A N 1
ATOM 985 C CA . ILE A 1 119 ? 6.398 13.946 7.904 1.00 72.69 119 ILE A CA 1
ATOM 986 C C . ILE A 1 119 ? 5.639 12.778 8.554 1.00 72.69 119 ILE A C 1
ATOM 988 O O . ILE A 1 119 ? 6.126 11.643 8.592 1.00 72.69 119 ILE A O 1
ATOM 992 N N . SER A 1 120 ? 4.434 13.051 9.062 1.00 83.56 120 SER A N 1
ATOM 993 C CA . SER A 1 120 ? 3.482 12.013 9.457 1.00 83.56 120 SER A CA 1
ATOM 994 C C . SER A 1 120 ? 3.377 10.927 8.373 1.00 83.56 120 SER A C 1
ATOM 996 O O . SER A 1 120 ? 3.248 11.255 7.185 1.00 83.56 120 SER A O 1
ATOM 998 N N . PRO A 1 121 ? 3.401 9.631 8.742 1.00 84.69 121 PRO A N 1
ATOM 999 C CA . PRO A 1 121 ? 3.223 8.542 7.790 1.00 84.69 121 PRO A CA 1
ATOM 1000 C C . PRO A 1 121 ? 1.982 8.705 6.911 1.00 84.69 121 PRO A C 1
ATOM 1002 O O . PRO A 1 121 ? 2.038 8.385 5.728 1.00 84.69 121 PRO A O 1
ATOM 1005 N N . LEU A 1 122 ? 0.899 9.248 7.467 1.00 87.81 122 LEU A N 1
ATOM 1006 C CA . LEU A 1 122 ? -0.365 9.469 6.772 1.00 87.81 122 LEU A CA 1
ATOM 1007 C C . LEU A 1 122 ? -0.226 10.468 5.614 1.00 87.81 122 LEU A C 1
ATOM 1009 O O . LEU A 1 122 ? -0.615 10.159 4.490 1.00 87.81 122 LEU A O 1
ATOM 1013 N N . ASP A 1 123 ? 0.399 11.620 5.858 1.00 87.31 123 ASP A N 1
ATOM 1014 C CA . ASP A 1 123 ? 0.540 12.694 4.863 1.00 87.31 123 ASP A CA 1
ATOM 1015 C C . ASP A 1 123 ? 1.460 12.294 3.700 1.00 87.31 123 ASP A C 1
ATOM 1017 O O . ASP A 1 123 ? 1.378 12.843 2.601 1.00 87.31 123 ASP A O 1
ATOM 1021 N N . S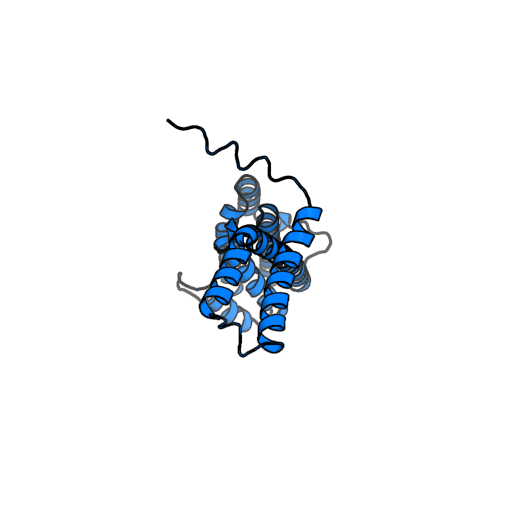ER A 1 124 ? 2.341 11.314 3.920 1.00 85.62 124 SER A N 1
ATOM 1022 C CA . SER A 1 124 ? 3.205 10.777 2.866 1.00 85.62 124 SER A CA 1
ATOM 1023 C C . SER A 1 124 ? 2.471 9.842 1.897 1.00 85.62 124 SER A C 1
ATOM 1025 O O . SER A 1 124 ? 2.913 9.673 0.759 1.00 85.62 124 SER A O 1
ATOM 1027 N N . LEU A 1 125 ? 1.342 9.248 2.307 1.00 89.75 125 LEU A N 1
ATOM 1028 C CA . LEU A 1 125 ? 0.634 8.247 1.504 1.00 89.75 125 LEU A CA 1
ATOM 1029 C C . LEU A 1 125 ? 0.075 8.797 0.181 1.00 89.75 125 LEU A C 1
ATOM 1031 O O . LEU A 1 125 ? 0.275 8.133 -0.840 1.00 89.75 125 LEU A O 1
ATOM 1035 N N . PRO A 1 126 ? -0.576 9.979 0.131 1.00 89.50 126 PRO A N 1
ATOM 1036 C CA . PRO A 1 126 ? -1.017 10.568 -1.133 1.00 89.50 126 PRO A CA 1
ATOM 1037 C C . PRO A 1 126 ? 0.146 10.843 -2.089 1.00 89.50 126 PRO A C 1
ATOM 1039 O O . PRO A 1 126 ? 0.036 10.590 -3.286 1.00 89.50 126 PRO A O 1
ATOM 1042 N N . VAL A 1 127 ? 1.281 11.310 -1.562 1.00 86.25 127 VAL A N 1
ATOM 1043 C CA . VAL A 1 127 ? 2.463 11.614 -2.377 1.00 86.25 127 VAL A CA 1
ATOM 1044 C C . VAL A 1 127 ? 3.055 10.334 -2.962 1.00 86.25 127 VAL A C 1
ATOM 1046 O O . VAL A 1 127 ? 3.281 10.263 -4.166 1.00 86.25 127 VAL A O 1
ATOM 1049 N N . LEU A 1 128 ? 3.234 9.294 -2.142 1.00 87.88 128 LEU A N 1
ATOM 1050 C CA . LEU A 1 128 ? 3.702 7.986 -2.610 1.00 87.88 128 LEU A CA 1
ATOM 1051 C C . LEU A 1 128 ? 2.771 7.384 -3.661 1.00 87.88 128 LEU A C 1
ATOM 1053 O O . LEU A 1 128 ? 3.238 6.822 -4.648 1.00 87.88 128 LEU A O 1
ATOM 1057 N N . ARG A 1 129 ? 1.455 7.519 -3.475 1.00 90.81 129 ARG A N 1
ATOM 1058 C CA . ARG A 1 129 ? 0.476 7.056 -4.460 1.00 90.81 129 ARG A CA 1
ATOM 1059 C C . ARG A 1 129 ? 0.653 7.768 -5.803 1.00 90.81 129 ARG A C 1
ATOM 1061 O O . ARG A 1 129 ? 0.670 7.092 -6.827 1.00 90.81 129 ARG A O 1
ATOM 1068 N N . ASN A 1 130 ? 0.823 9.088 -5.800 1.00 88.38 130 ASN A N 1
ATOM 1069 C CA . ASN A 1 130 ? 1.041 9.857 -7.027 1.00 88.38 130 ASN A CA 1
ATOM 1070 C C . ASN A 1 130 ? 2.349 9.460 -7.727 1.00 88.38 130 ASN A C 1
ATOM 1072 O O . ASN A 1 130 ? 2.383 9.354 -8.949 1.00 88.38 130 ASN A O 1
ATOM 1076 N N . GLU A 1 131 ? 3.416 9.192 -6.969 1.00 87.25 131 GLU A N 1
ATOM 1077 C CA . GLU A 1 131 ? 4.683 8.714 -7.535 1.00 87.25 131 GLU A CA 1
ATOM 1078 C C . GLU A 1 131 ? 4.555 7.317 -8.157 1.00 87.25 131 GLU A C 1
ATOM 1080 O O . GLU A 1 131 ? 5.070 7.080 -9.252 1.00 87.25 131 GLU A O 1
ATOM 1085 N N . ILE A 1 132 ? 3.809 6.410 -7.513 1.00 91.44 132 ILE A N 1
ATOM 1086 C CA . ILE A 1 132 ? 3.469 5.104 -8.092 1.00 91.44 132 ILE A CA 1
ATOM 1087 C C . ILE A 1 132 ? 2.670 5.299 -9.388 1.00 91.44 132 ILE A C 1
ATOM 1089 O O . ILE A 1 132 ? 3.015 4.726 -10.414 1.00 91.44 132 ILE A O 1
ATOM 1093 N N . GLU A 1 133 ? 1.634 6.138 -9.390 1.00 91.06 133 GLU A N 1
ATOM 1094 C CA . GLU A 1 133 ? 0.854 6.430 -10.602 1.00 91.06 133 GLU A CA 1
ATOM 1095 C C . GLU A 1 133 ? 1.733 7.007 -11.723 1.00 91.06 133 GLU A C 1
ATOM 1097 O O . GLU A 1 133 ? 1.595 6.618 -12.884 1.00 91.06 133 GLU A O 1
ATOM 1102 N N . ARG A 1 134 ? 2.694 7.873 -11.383 1.00 88.25 134 ARG A N 1
ATOM 1103 C CA . ARG A 1 134 ? 3.645 8.456 -12.334 1.00 88.25 134 ARG A CA 1
ATOM 1104 C C . ARG A 1 134 ? 4.552 7.405 -12.975 1.00 88.25 134 ARG A C 1
ATOM 1106 O O . ARG A 1 134 ? 4.740 7.453 -14.188 1.00 88.25 134 ARG A O 1
ATOM 1113 N N . ILE A 1 135 ? 5.115 6.463 -12.211 1.00 89.31 135 ILE A N 1
ATOM 1114 C CA . ILE A 1 135 ? 5.944 5.395 -12.799 1.00 89.31 135 ILE A CA 1
ATOM 1115 C C . ILE A 1 135 ? 5.095 4.407 -13.605 1.00 89.31 135 ILE A C 1
ATOM 1117 O O . ILE A 1 135 ? 5.516 3.991 -14.679 1.00 89.31 135 ILE A O 1
ATOM 1121 N N . LEU A 1 136 ? 3.868 4.100 -13.164 1.00 91.12 136 LEU A N 1
ATOM 1122 C CA . LEU A 1 136 ? 2.953 3.259 -13.939 1.00 91.12 136 LEU A CA 1
ATOM 1123 C C . LEU A 1 136 ? 2.623 3.893 -15.293 1.00 91.12 136 LEU A C 1
ATOM 1125 O O . LEU A 1 136 ? 2.636 3.178 -16.288 1.00 91.12 136 LEU A O 1
ATOM 1129 N N . ARG A 1 137 ? 2.406 5.217 -15.347 1.00 88.94 137 ARG A N 1
ATOM 1130 C CA . ARG A 1 137 ? 2.236 5.972 -16.603 1.00 88.94 137 ARG A CA 1
ATOM 1131 C C . ARG A 1 137 ? 3.435 5.826 -17.533 1.00 88.94 137 ARG A C 1
ATOM 1133 O O . ARG A 1 137 ? 3.243 5.616 -18.719 1.00 88.94 137 ARG A O 1
ATOM 1140 N N . LYS A 1 138 ? 4.659 5.880 -17.000 1.00 87.44 138 LYS A N 1
ATOM 1141 C CA . LYS A 1 138 ? 5.866 5.643 -17.805 1.00 87.44 138 LYS A CA 1
ATOM 1142 C C . LYS A 1 138 ? 5.922 4.216 -18.346 1.00 87.44 138 LYS A C 1
ATOM 1144 O O . LYS A 1 138 ? 6.238 4.038 -19.511 1.00 87.44 138 LYS A O 1
ATOM 1149 N N . ILE A 1 139 ? 5.581 3.222 -17.523 1.00 88.62 139 ILE A N 1
ATOM 1150 C CA . ILE A 1 139 ? 5.584 1.806 -17.920 1.00 88.62 139 ILE A CA 1
ATOM 1151 C C . ILE A 1 139 ? 4.558 1.527 -19.022 1.00 88.62 139 ILE A C 1
ATOM 1153 O O . ILE A 1 139 ? 4.859 0.781 -19.944 1.00 88.62 139 ILE A O 1
ATOM 1157 N N . VAL A 1 140 ? 3.355 2.105 -18.939 1.00 87.56 140 VAL A N 1
ATOM 1158 C CA . VAL A 1 140 ? 2.351 1.964 -20.008 1.00 87.56 140 VAL A CA 1
ATOM 1159 C C . VAL A 1 140 ? 2.604 2.901 -21.189 1.00 87.56 140 VAL A C 1
ATOM 1161 O O . VAL A 1 140 ? 1.857 2.837 -22.153 1.00 87.56 140 VAL A O 1
ATOM 1164 N N . GLY A 1 141 ? 3.608 3.780 -21.137 1.00 79.06 141 GLY A N 1
ATOM 1165 C CA . GLY A 1 141 ? 3.932 4.731 -22.200 1.00 79.06 141 GLY A CA 1
ATOM 1166 C C . GLY A 1 141 ? 2.791 5.686 -22.585 1.00 79.06 141 GLY A C 1
ATOM 1167 O O . GLY A 1 141 ? 1.844 5.924 -21.831 1.00 79.06 141 GLY A O 1
ATOM 1168 N N . ASP A 1 142 ? 2.862 6.210 -23.811 1.00 65.50 142 ASP A N 1
ATOM 1169 C CA . ASP A 1 142 ? 1.938 7.217 -24.360 1.00 65.50 142 ASP A CA 1
ATOM 1170 C C . ASP A 1 142 ? 0.526 6.682 -24.682 1.00 65.50 142 ASP A C 1
ATOM 1172 O O . ASP A 1 142 ? -0.264 7.364 -25.339 1.00 65.50 142 ASP A O 1
ATOM 1176 N N . TYR A 1 143 ? 0.152 5.483 -24.211 1.00 60.34 143 TYR A N 1
ATOM 1177 C CA . TYR A 1 143 ? -1.217 4.962 -24.361 1.00 60.34 143 TYR A CA 1
ATOM 1178 C C . TYR A 1 143 ? -2.276 5.913 -23.794 1.00 60.34 143 TYR A C 1
ATOM 1180 O O . TYR A 1 143 ? -3.442 5.847 -24.191 1.00 60.34 143 TYR A O 1
ATOM 1188 N N . PHE A 1 144 ? -1.871 6.810 -22.895 1.00 62.03 144 PHE A N 1
ATOM 1189 C CA . PHE A 1 144 ? -2.718 7.870 -22.399 1.00 62.03 144 PHE A CA 1
ATOM 1190 C C . PHE A 1 144 ? -2.052 9.240 -22.539 1.00 62.03 144 PHE A C 1
ATOM 1192 O O . PHE A 1 144 ? -1.175 9.609 -21.766 1.00 62.03 144 PHE A O 1
ATOM 1199 N N . THR A 1 145 ? -2.535 10.032 -23.492 1.00 55.75 145 THR A N 1
ATOM 1200 C CA . THR A 1 145 ? -2.120 11.428 -23.714 1.00 55.75 145 THR A CA 1
ATOM 1201 C C . THR A 1 145 ? -2.924 12.439 -22.887 1.00 55.75 145 THR A C 1
ATOM 1203 O O . THR A 1 145 ? -2.798 13.641 -23.100 1.00 55.75 145 THR A O 1
ATOM 1206 N N . GLN A 1 146 ? -3.805 11.978 -21.995 1.00 56.25 146 GLN A N 1
ATOM 1207 C CA . GLN A 1 146 ? -4.643 12.835 -21.153 1.00 56.25 146 GLN A CA 1
ATOM 1208 C C . GLN A 1 146 ? -4.177 12.785 -19.694 1.00 56.25 146 GLN A C 1
ATOM 1210 O O . GLN A 1 146 ? -3.818 11.727 -19.177 1.00 56.25 146 GLN A O 1
ATOM 1215 N N . ASP A 1 147 ? -4.210 13.929 -19.013 1.00 59.81 147 ASP A N 1
ATOM 1216 C CA . ASP A 1 147 ? -3.758 14.040 -17.622 1.00 59.81 147 ASP A CA 1
ATOM 1217 C C . ASP A 1 147 ? -4.678 13.282 -16.634 1.00 59.81 147 ASP A C 1
ATOM 1219 O O . ASP A 1 147 ? -4.203 12.760 -15.624 1.00 59.81 147 ASP A O 1
ATOM 1223 N N . ASP A 1 148 ? -5.953 13.061 -16.979 1.00 67.62 148 ASP A N 1
ATOM 1224 C CA . ASP A 1 148 ? -6.998 12.501 -16.096 1.00 67.62 148 ASP A CA 1
ATOM 1225 C C . ASP A 1 148 ? -7.125 10.960 -16.084 1.00 67.62 148 ASP A C 1
ATOM 1227 O O . ASP A 1 148 ? -8.201 10.397 -15.886 1.00 67.62 148 ASP A O 1
ATOM 1231 N N . VAL A 1 149 ? -6.027 10.232 -16.278 1.00 79.56 149 VAL A N 1
ATOM 1232 C CA . VAL A 1 149 ? -6.044 8.756 -16.238 1.00 79.56 149 VAL A CA 1
ATOM 1233 C C . VAL A 1 149 ? -6.116 8.269 -14.796 1.00 79.56 149 VAL A C 1
ATOM 1235 O O . VAL A 1 149 ? -5.237 8.568 -13.980 1.00 79.56 149 VAL A O 1
ATOM 1238 N N . SER A 1 150 ? -7.142 7.483 -14.476 1.00 87.12 150 SER A N 1
ATOM 1239 C CA . SER A 1 150 ? -7.279 6.912 -13.141 1.00 87.12 150 SER A CA 1
ATOM 1240 C C . SER A 1 150 ? -6.298 5.755 -12.916 1.00 87.12 150 SER A C 1
ATOM 1242 O O . SER A 1 150 ? -5.821 5.114 -13.854 1.00 87.12 150 SER A O 1
ATOM 1244 N N . PHE A 1 151 ? -6.034 5.419 -11.649 1.00 89.31 151 PHE A N 1
ATOM 1245 C CA . PHE A 1 151 ? -5.248 4.228 -11.305 1.00 89.31 151 PHE A CA 1
ATOM 1246 C C . PHE A 1 151 ? -5.821 2.954 -11.949 1.00 89.31 151 PHE A C 1
ATOM 1248 O O . PHE A 1 151 ? -5.070 2.091 -12.398 1.00 89.31 151 PHE A O 1
ATOM 1255 N N . ASP A 1 152 ? -7.148 2.830 -12.008 1.00 90.06 152 ASP A N 1
ATOM 1256 C CA . ASP A 1 152 ? -7.801 1.648 -12.573 1.00 90.06 152 ASP A CA 1
ATOM 1257 C C . ASP A 1 152 ? -7.610 1.571 -14.097 1.00 90.06 152 ASP A C 1
ATOM 1259 O O . ASP A 1 152 ? -7.397 0.478 -14.626 1.00 90.06 152 ASP A O 1
ATOM 1263 N N . ASP A 1 153 ? -7.571 2.713 -14.789 1.00 89.62 153 ASP A N 1
ATOM 1264 C CA . ASP A 1 153 ? -7.251 2.776 -16.220 1.00 89.62 153 ASP A CA 1
ATOM 1265 C C . ASP A 1 153 ? -5.801 2.348 -16.491 1.00 89.62 153 ASP A C 1
ATOM 1267 O O . ASP A 1 153 ? -5.551 1.552 -17.402 1.00 89.62 153 ASP A O 1
ATOM 1271 N N . LEU A 1 154 ? -4.852 2.782 -15.650 1.00 90.06 154 LEU A N 1
ATOM 1272 C CA . LEU A 1 154 ? -3.456 2.327 -15.717 1.00 90.06 154 LEU A CA 1
ATOM 1273 C C . LEU A 1 154 ? -3.361 0.813 -15.521 1.00 90.06 154 LEU A C 1
ATOM 1275 O O . LEU A 1 154 ? -2.672 0.133 -16.277 1.00 90.06 154 LEU A O 1
ATOM 1279 N N . ILE A 1 155 ? -4.104 0.251 -14.564 1.00 92.19 155 ILE A N 1
ATOM 1280 C CA . ILE A 1 155 ? -4.175 -1.201 -14.360 1.00 92.19 155 ILE A CA 1
ATOM 1281 C C . ILE A 1 155 ? -4.728 -1.920 -15.597 1.00 92.19 155 ILE A C 1
ATOM 1283 O O . ILE A 1 155 ? -4.227 -2.986 -15.962 1.00 92.19 155 ILE A O 1
ATOM 1287 N N . VAL A 1 156 ? -5.753 -1.371 -16.254 1.00 89.94 156 VAL A N 1
ATOM 1288 C CA . VAL A 1 156 ? -6.306 -1.948 -17.489 1.00 89.94 156 VAL A CA 1
ATOM 1289 C C . VAL A 1 156 ? -5.281 -1.918 -18.623 1.00 89.94 156 VAL A C 1
ATOM 1291 O O . VAL A 1 156 ? -5.181 -2.901 -19.359 1.00 89.94 156 VAL A O 1
ATOM 1294 N N . ALA A 1 157 ? -4.500 -0.847 -18.758 1.00 88.75 157 ALA A N 1
ATOM 1295 C CA . ALA A 1 157 ? -3.424 -0.777 -19.743 1.00 88.75 157 ALA A CA 1
ATOM 1296 C C . ALA A 1 157 ? -2.272 -1.738 -19.428 1.00 88.75 157 ALA A C 1
ATOM 1298 O O . ALA A 1 157 ? -1.849 -2.472 -20.315 1.00 88.75 157 ALA A O 1
ATOM 1299 N N . LEU A 1 158 ? -1.852 -1.850 -18.165 1.00 89.62 158 LEU A N 1
ATOM 1300 C CA . LEU A 1 158 ? -0.825 -2.813 -17.744 1.00 89.62 158 LEU A CA 1
ATOM 1301 C C . LEU A 1 158 ? -1.215 -4.266 -18.035 1.00 89.62 158 LEU A C 1
ATOM 1303 O O . LEU A 1 158 ? -0.352 -5.106 -18.244 1.00 89.62 158 LEU A O 1
ATOM 1307 N N . ARG A 1 159 ? -2.514 -4.595 -18.081 1.00 88.38 159 ARG A N 1
ATOM 1308 C CA . ARG A 1 159 ? -2.972 -5.936 -18.498 1.00 88.38 159 ARG A CA 1
ATOM 1309 C C . ARG A 1 159 ? -2.748 -6.219 -19.981 1.00 88.38 159 ARG A C 1
ATOM 1311 O O . ARG A 1 159 ? -2.759 -7.387 -20.365 1.00 88.38 159 ARG A O 1
ATOM 1318 N N . LYS A 1 160 ? -2.639 -5.172 -20.800 1.00 85.50 160 LYS A N 1
ATOM 1319 C CA . LYS A 1 160 ? -2.327 -5.267 -22.229 1.00 85.50 160 LYS A CA 1
ATOM 1320 C C . LYS A 1 160 ? -0.817 -5.313 -22.467 1.00 85.50 160 LYS A C 1
ATOM 1322 O O . LYS A 1 160 ? -0.411 -5.810 -23.511 1.00 85.50 160 LYS A O 1
ATOM 1327 N N . GLU A 1 161 ? -0.022 -4.855 -21.500 1.00 82.44 161 GLU A N 1
ATOM 1328 C CA . GLU A 1 161 ? 1.432 -4.975 -21.530 1.00 82.44 161 GLU A CA 1
ATOM 1329 C C . GLU A 1 161 ? 1.881 -6.429 -21.367 1.00 82.44 161 GLU A C 1
ATOM 1331 O O . GLU A 1 161 ? 1.571 -7.098 -20.379 1.00 82.44 161 GLU A O 1
ATOM 1336 N N . THR A 1 162 ? 2.615 -6.939 -22.355 1.00 76.88 162 THR A N 1
ATOM 1337 C CA . THR A 1 162 ? 2.982 -8.362 -22.424 1.00 76.88 162 THR A CA 1
ATOM 1338 C C . THR A 1 162 ? 4.082 -8.746 -21.447 1.00 76.88 162 THR A C 1
ATOM 1340 O O . THR A 1 162 ? 4.121 -9.891 -20.999 1.00 76.88 162 THR A O 1
ATOM 1343 N N . LEU A 1 163 ? 4.970 -7.805 -21.122 1.00 83.06 163 LEU A N 1
ATOM 1344 C CA . LEU A 1 163 ? 6.111 -8.043 -20.236 1.00 83.06 163 LEU A CA 1
ATOM 1345 C C . LEU A 1 163 ? 5.764 -7.824 -18.759 1.00 83.06 163 LEU A C 1
ATOM 1347 O O . LEU A 1 163 ? 6.503 -8.268 -17.880 1.00 83.06 163 LEU A O 1
ATOM 1351 N N . PHE A 1 164 ? 4.622 -7.192 -18.470 1.00 88.00 164 PHE A N 1
ATOM 1352 C CA . PHE A 1 164 ? 4.260 -6.856 -17.103 1.00 88.00 164 PHE A CA 1
ATOM 1353 C C . PHE A 1 164 ? 3.734 -8.083 -16.336 1.00 88.00 164 PHE A C 1
ATOM 1355 O O . PHE A 1 164 ? 2.803 -8.764 -16.789 1.00 88.00 164 PHE A O 1
ATOM 1362 N N . PRO A 1 165 ? 4.271 -8.387 -15.140 1.00 89.75 165 PRO A N 1
ATOM 1363 C CA . PRO A 1 165 ? 3.888 -9.580 -14.400 1.00 89.75 165 PRO A CA 1
ATOM 1364 C C . PRO A 1 165 ? 2.430 -9.496 -13.931 1.00 89.75 165 PRO A C 1
ATOM 1366 O O . PRO A 1 165 ? 2.025 -8.570 -13.226 1.00 89.75 165 PRO A O 1
ATOM 1369 N N . ARG A 1 166 ? 1.626 -10.521 -14.252 1.00 89.94 166 ARG A N 1
ATOM 1370 C CA . ARG A 1 166 ? 0.204 -10.598 -13.846 1.00 89.94 166 ARG A CA 1
ATOM 1371 C C . ARG A 1 166 ? 0.008 -10.526 -12.333 1.00 89.94 166 ARG A C 1
ATOM 1373 O O . ARG A 1 166 ? -0.955 -9.920 -11.863 1.00 89.94 166 ARG A O 1
ATOM 1380 N N . ASP A 1 167 ? 0.909 -11.143 -11.575 1.00 90.44 167 ASP A N 1
ATOM 1381 C CA . ASP A 1 167 ? 0.881 -11.072 -10.115 1.00 90.44 167 ASP A CA 1
ATOM 1382 C C . ASP A 1 167 ? 1.260 -9.673 -9.606 1.00 90.44 167 ASP A C 1
ATOM 1384 O O . ASP A 1 167 ? 0.716 -9.232 -8.594 1.00 90.44 167 ASP A O 1
ATOM 1388 N N . GLY A 1 168 ? 2.065 -8.922 -10.366 1.00 91.62 168 GLY A N 1
ATOM 1389 C CA . GLY A 1 168 ? 2.355 -7.509 -10.112 1.00 91.62 168 GLY A CA 1
ATOM 1390 C C . GLY A 1 168 ? 1.107 -6.644 -10.232 1.00 91.62 168 GLY A C 1
ATOM 1391 O O . GLY A 1 168 ? 0.852 -5.816 -9.366 1.00 91.62 168 GLY A O 1
ATOM 1392 N N . ILE A 1 169 ? 0.251 -6.900 -11.226 1.00 93.81 169 ILE A N 1
ATOM 1393 C CA . ILE A 1 169 ? -1.027 -6.183 -11.389 1.00 93.81 169 ILE A CA 1
ATOM 1394 C C . ILE A 1 169 ? -1.915 -6.360 -10.152 1.00 93.81 169 ILE A C 1
ATOM 1396 O O . ILE A 1 169 ? -2.443 -5.388 -9.613 1.00 93.81 169 ILE A O 1
ATOM 1400 N N . ARG A 1 170 ? -2.061 -7.601 -9.669 1.00 94.25 170 ARG A N 1
ATOM 1401 C CA . ARG A 1 170 ? -2.850 -7.890 -8.459 1.00 94.25 170 ARG A CA 1
ATOM 1402 C C . ARG A 1 170 ? -2.249 -7.226 -7.225 1.00 94.25 170 ARG A C 1
ATOM 1404 O O . ARG A 1 170 ? -2.987 -6.675 -6.411 1.00 94.25 170 ARG A O 1
ATOM 1411 N N . ALA A 1 171 ? -0.924 -7.274 -7.097 1.00 93.88 171 ALA A N 1
ATOM 1412 C CA . ALA A 1 171 ? -0.212 -6.649 -5.996 1.00 93.88 171 ALA A CA 1
ATOM 1413 C C . ALA A 1 171 ? -0.429 -5.125 -5.988 1.00 93.88 171 ALA A C 1
ATOM 1415 O O . ALA A 1 171 ? -0.778 -4.576 -4.949 1.00 93.88 171 ALA A O 1
ATOM 1416 N N . LEU A 1 172 ? -0.349 -4.459 -7.145 1.00 95.88 172 LEU A N 1
ATOM 1417 C CA . LEU A 1 172 ? -0.597 -3.019 -7.285 1.00 95.88 172 LEU A CA 1
ATOM 1418 C C . LEU A 1 172 ? -2.028 -2.611 -6.927 1.00 95.88 172 LEU A C 1
ATOM 1420 O O . LEU A 1 172 ? -2.231 -1.604 -6.249 1.00 95.88 172 LEU A O 1
ATOM 1424 N N . GLN A 1 173 ? -3.024 -3.396 -7.343 1.00 95.81 173 GLN A N 1
ATOM 1425 C CA . GLN A 1 173 ? -4.416 -3.148 -6.957 1.00 95.81 173 GLN A CA 1
ATOM 1426 C C . GLN A 1 173 ? -4.597 -3.218 -5.435 1.00 95.81 173 GLN A C 1
ATOM 1428 O O . GLN A 1 173 ? -5.276 -2.371 -4.851 1.00 95.81 173 GLN A O 1
ATOM 1433 N N . GLU A 1 174 ? -3.967 -4.198 -4.785 1.00 96.44 174 GLU A N 1
ATOM 1434 C CA . GLU A 1 174 ? -4.037 -4.343 -3.332 1.00 96.44 174 GLU A CA 1
ATOM 1435 C C . GLU A 1 174 ? -3.250 -3.239 -2.605 1.00 96.44 174 GLU A C 1
ATOM 1437 O O . GLU A 1 174 ? -3.744 -2.725 -1.603 1.00 96.44 174 GLU A O 1
ATOM 1442 N N . VAL A 1 175 ? -2.100 -2.795 -3.132 1.00 96.44 175 VAL A N 1
ATOM 1443 C CA . VAL A 1 175 ? -1.375 -1.612 -2.627 1.00 96.44 175 VAL A CA 1
ATOM 1444 C C . VAL A 1 175 ? -2.286 -0.385 -2.657 1.00 96.44 175 VAL A C 1
ATOM 1446 O O . VAL A 1 175 ? -2.506 0.224 -1.613 1.00 96.44 175 VAL A O 1
ATOM 1449 N N . ASN A 1 176 ? -2.901 -0.070 -3.803 1.00 95.81 176 ASN A N 1
ATOM 1450 C CA . ASN A 1 176 ? -3.814 1.072 -3.927 1.00 95.81 176 ASN A CA 1
ATOM 1451 C C . ASN A 1 176 ? -4.998 0.970 -2.952 1.00 95.81 176 ASN A C 1
ATOM 1453 O O . ASN A 1 176 ? -5.378 1.951 -2.313 1.00 95.81 176 ASN A O 1
ATOM 1457 N N . LYS A 1 177 ? -5.566 -0.230 -2.787 1.00 95.69 177 LYS A N 1
ATOM 1458 C CA . LYS A 1 177 ? -6.657 -0.470 -1.838 1.00 95.69 177 LYS A CA 1
ATOM 1459 C C . LYS A 1 177 ? -6.224 -0.229 -0.391 1.00 95.69 177 LYS A C 1
ATOM 1461 O O . LYS A 1 177 ? -6.951 0.425 0.350 1.00 95.69 177 LYS A O 1
ATOM 1466 N N . LEU A 1 178 ? -5.065 -0.743 0.018 1.00 95.88 178 LEU A N 1
ATOM 1467 C CA . LEU A 1 178 ? -4.535 -0.550 1.370 1.00 95.88 178 LEU A CA 1
ATOM 1468 C C . LEU A 1 178 ? -4.179 0.914 1.640 1.00 95.88 178 LEU A C 1
ATOM 1470 O O . LEU A 1 178 ? -4.444 1.398 2.735 1.00 95.88 178 LEU A O 1
ATOM 1474 N N . THR A 1 179 ? -3.656 1.631 0.645 1.00 94.69 179 THR A N 1
ATOM 1475 C CA . THR A 1 179 ? -3.414 3.075 0.730 1.00 94.69 179 THR A CA 1
ATOM 1476 C C . THR A 1 179 ? -4.713 3.859 0.903 1.00 94.69 179 THR A C 1
ATOM 1478 O O . THR A 1 179 ? -4.782 4.721 1.773 1.00 94.69 179 THR A O 1
ATOM 1481 N N . LYS A 1 180 ? -5.765 3.543 0.133 1.00 94.50 180 LYS A N 1
ATOM 1482 C CA . LYS A 1 180 ? -7.087 4.175 0.290 1.00 94.50 180 LYS A CA 1
ATOM 1483 C C . LYS A 1 180 ? -7.671 3.932 1.681 1.00 94.50 180 LYS A C 1
ATOM 1485 O O . LYS A 1 180 ? -8.093 4.891 2.313 1.00 94.50 180 LYS A O 1
ATOM 1490 N N . ILE A 1 181 ? -7.623 2.690 2.171 1.00 92.75 181 ILE A N 1
ATOM 1491 C CA . ILE A 1 181 ? -8.060 2.343 3.533 1.00 92.75 181 ILE A CA 1
ATOM 1492 C C . ILE A 1 181 ? -7.266 3.147 4.568 1.00 92.75 181 ILE A C 1
ATOM 1494 O O . ILE A 1 181 ? -7.858 3.763 5.439 1.00 92.75 181 ILE A O 1
ATOM 1498 N N . ALA A 1 182 ? -5.940 3.215 4.439 1.00 92.44 182 ALA A N 1
ATOM 1499 C CA . ALA A 1 182 ? -5.100 3.949 5.383 1.00 92.44 182 ALA A CA 1
ATOM 1500 C C . ALA A 1 182 ? -5.393 5.457 5.442 1.00 92.44 182 ALA A C 1
ATOM 1502 O O . ALA A 1 182 ? -5.225 6.063 6.494 1.00 92.44 182 ALA A O 1
ATOM 1503 N N . ILE A 1 183 ? -5.824 6.048 4.324 1.00 91.06 183 ILE A N 1
ATOM 1504 C CA . ILE A 1 183 ? -6.223 7.458 4.246 1.00 91.06 183 ILE A CA 1
ATOM 1505 C C . ILE A 1 183 ? -7.652 7.664 4.776 1.00 91.06 183 ILE A C 1
ATOM 1507 O O . ILE A 1 183 ? -7.923 8.667 5.424 1.00 91.06 183 ILE A O 1
ATOM 1511 N N . GLN A 1 184 ? -8.578 6.746 4.483 1.00 90.00 184 GLN A N 1
ATOM 1512 C CA . GLN A 1 184 ? -10.004 6.893 4.808 1.00 90.00 184 GLN A CA 1
ATOM 1513 C C . GLN A 1 184 ? -10.349 6.470 6.242 1.00 90.00 184 GLN A C 1
ATOM 1515 O O . GLN A 1 184 ? -11.172 7.114 6.881 1.00 90.00 184 GLN A O 1
ATOM 1520 N N . GLU A 1 185 ? -9.714 5.414 6.748 1.00 87.56 185 GLU A N 1
ATOM 1521 C CA . GLU A 1 185 ? -9.951 4.811 8.069 1.00 87.56 185 GLU A CA 1
ATOM 1522 C C . GLU A 1 185 ? -8.826 5.188 9.055 1.00 87.56 185 GLU A C 1
ATOM 1524 O O . GLU A 1 185 ? -8.421 4.400 9.908 1.00 87.56 185 GLU A O 1
ATOM 1529 N N . GLN A 1 186 ? -8.276 6.402 8.926 1.00 81.75 186 GLN A N 1
ATOM 1530 C CA . GLN A 1 186 ? -7.118 6.863 9.707 1.00 81.75 186 GLN A CA 1
ATOM 1531 C C . GLN A 1 186 ? -7.345 6.825 11.230 1.00 81.75 186 GLN A C 1
ATOM 1533 O O . GLN A 1 186 ? -6.397 6.612 11.979 1.00 81.75 186 GLN A O 1
ATOM 1538 N N . ASP A 1 187 ? -8.592 7.001 11.681 1.00 82.00 187 ASP A N 1
ATOM 1539 C CA . ASP A 1 187 ? -8.959 7.007 13.104 1.00 82.00 187 ASP A CA 1
ATOM 1540 C C . ASP A 1 187 ? -9.056 5.583 13.687 1.00 82.00 187 ASP A C 1
ATOM 1542 O O . ASP A 1 187 ? -8.991 5.393 14.902 1.00 82.00 187 ASP A O 1
ATOM 1546 N N . GLU A 1 188 ? -9.171 4.569 12.823 1.00 84.19 188 GLU A N 1
ATOM 1547 C CA . GLU A 1 188 ? -9.259 3.150 13.191 1.00 84.19 188 GLU A CA 1
ATOM 1548 C C . GLU A 1 188 ? -7.903 2.433 13.081 1.00 84.19 188 GLU A C 1
ATOM 1550 O O . GLU A 1 188 ? -7.736 1.301 13.544 1.00 84.19 188 GLU A O 1
ATOM 1555 N N . LEU A 1 189 ? -6.898 3.096 12.502 1.00 86.06 189 LEU A N 1
ATOM 1556 C CA . LEU A 1 189 ? -5.563 2.551 12.299 1.00 86.06 189 LEU A CA 1
ATOM 1557 C C . LEU A 1 189 ? -4.537 3.230 13.200 1.00 86.06 189 LEU A C 1
ATOM 1559 O O . LEU A 1 189 ? -4.458 4.447 13.332 1.00 86.06 189 LEU A O 1
ATOM 1563 N N . SER A 1 190 ? -3.660 2.423 13.786 1.00 89.12 190 SER A N 1
ATOM 1564 C CA . SER A 1 190 ? -2.510 2.952 14.512 1.00 89.12 190 SER A CA 1
ATOM 1565 C C . SER A 1 190 ? -1.498 3.588 13.555 1.00 89.12 190 SER A C 1
ATOM 1567 O O . SER A 1 190 ? -1.287 3.122 12.435 1.00 89.12 190 SER A O 1
ATOM 1569 N N . GLU A 1 191 ? -0.739 4.572 14.037 1.00 88.44 191 GLU A N 1
ATOM 1570 C CA . GLU A 1 191 ? 0.372 5.175 13.281 1.00 88.44 191 GLU A CA 1
ATOM 1571 C C . GLU A 1 191 ? 1.380 4.124 12.770 1.00 88.44 191 GLU A C 1
ATOM 1573 O O . GLU A 1 191 ? 1.947 4.246 11.682 1.00 88.44 191 GLU A O 1
ATOM 1578 N N . ARG A 1 192 ? 1.562 3.026 13.519 1.00 90.50 192 ARG A N 1
ATOM 1579 C CA . ARG A 1 192 ? 2.389 1.882 13.101 1.00 90.50 192 ARG A CA 1
ATOM 1580 C C . ARG A 1 192 ? 1.802 1.128 11.911 1.00 90.50 192 ARG A C 1
ATOM 1582 O O . ARG A 1 192 ? 2.555 0.559 11.130 1.00 90.50 192 ARG A O 1
ATOM 1589 N N . GLU A 1 193 ? 0.483 1.037 11.789 1.00 92.25 193 GLU A N 1
ATOM 1590 C CA . GLU A 1 193 ? -0.174 0.433 10.624 1.00 92.25 193 GLU A CA 1
ATOM 1591 C C . GLU A 1 193 ? -0.035 1.319 9.396 1.00 92.25 193 GLU A C 1
ATOM 1593 O O . GLU A 1 193 ? 0.387 0.824 8.353 1.00 92.25 193 GLU A O 1
ATOM 1598 N N . ILE A 1 194 ? -0.260 2.621 9.552 1.00 92.06 194 ILE A N 1
ATOM 1599 C CA . ILE A 1 194 ? -0.052 3.609 8.490 1.00 92.06 194 ILE A CA 1
ATOM 1600 C C . ILE A 1 194 ? 1.421 3.607 8.036 1.00 92.06 194 ILE A C 1
ATOM 1602 O O . ILE A 1 194 ? 1.707 3.563 6.839 1.00 92.06 194 ILE A O 1
ATOM 1606 N N . SER A 1 195 ? 2.374 3.524 8.972 1.00 91.19 195 SER A N 1
ATOM 1607 C CA . SER A 1 195 ? 3.809 3.400 8.664 1.00 91.19 195 SER A CA 1
ATOM 1608 C C . SER A 1 195 ? 4.137 2.161 7.832 1.00 91.19 195 SER A C 1
ATOM 1610 O O . SER A 1 195 ? 4.947 2.239 6.913 1.00 91.19 195 SER A O 1
ATOM 1612 N N . ARG A 1 196 ? 3.479 1.023 8.084 1.00 94.06 196 ARG A N 1
ATOM 1613 C CA . ARG A 1 196 ? 3.679 -0.186 7.267 1.00 94.06 196 ARG A CA 1
ATOM 1614 C C . ARG A 1 196 ? 3.131 -0.031 5.852 1.00 94.06 196 ARG A C 1
ATOM 1616 O O . ARG A 1 196 ? 3.697 -0.595 4.921 1.00 94.06 196 ARG A O 1
ATOM 1623 N N . VAL A 1 197 ? 2.037 0.709 5.677 1.00 95.00 197 VAL A N 1
ATOM 1624 C CA . VAL A 1 197 ? 1.489 1.018 4.345 1.00 95.00 197 VAL A CA 1
ATOM 1625 C C . VAL A 1 197 ? 2.436 1.947 3.594 1.00 95.00 197 VAL A C 1
ATOM 1627 O O . VAL A 1 197 ? 2.687 1.729 2.413 1.00 95.00 197 VAL A O 1
ATOM 1630 N N . ARG A 1 198 ? 3.030 2.923 4.291 1.00 91.75 198 ARG A N 1
ATOM 1631 C CA . ARG A 1 198 ? 4.085 3.779 3.740 1.00 91.75 198 ARG A CA 1
ATOM 1632 C C . ARG A 1 198 ? 5.273 2.945 3.255 1.00 91.75 198 ARG A C 1
ATOM 1634 O O . ARG A 1 198 ? 5.665 3.067 2.100 1.00 91.75 198 ARG A O 1
ATOM 1641 N N . GLU A 1 199 ? 5.801 2.055 4.097 1.00 91.38 199 GLU A N 1
ATOM 1642 C CA . GLU A 1 199 ? 6.894 1.135 3.734 1.00 91.38 199 GLU A CA 1
ATOM 1643 C C . GLU A 1 199 ? 6.543 0.247 2.531 1.00 91.38 199 GLU A C 1
ATOM 1645 O O . GLU A 1 199 ? 7.373 0.047 1.643 1.00 91.38 199 GLU A O 1
ATOM 1650 N N . LEU A 1 200 ? 5.311 -0.271 2.478 1.00 94.31 200 LEU A N 1
ATOM 1651 C CA . LEU A 1 200 ? 4.803 -1.018 1.328 1.00 94.31 200 LEU A CA 1
ATOM 1652 C C . LEU A 1 200 ? 4.804 -0.156 0.057 1.00 94.31 200 LEU A C 1
ATOM 1654 O O . LEU A 1 200 ? 5.258 -0.623 -0.986 1.00 94.31 200 LEU A O 1
ATOM 1658 N N . GLY A 1 201 ? 4.338 1.092 0.140 1.00 92.31 201 GLY A N 1
ATOM 1659 C CA . GLY A 1 201 ? 4.347 2.040 -0.975 1.00 92.31 201 GLY A CA 1
ATOM 1660 C C . GLY A 1 201 ? 5.758 2.309 -1.499 1.00 92.31 201 GLY A C 1
ATOM 1661 O O . GLY A 1 201 ? 5.989 2.207 -2.699 1.00 92.31 201 GLY A O 1
ATOM 1662 N N . ILE A 1 202 ? 6.721 2.547 -0.607 1.00 89.38 202 ILE A N 1
ATOM 1663 C CA . ILE A 1 202 ? 8.135 2.756 -0.968 1.00 89.38 202 ILE A CA 1
ATOM 1664 C C . ILE A 1 202 ? 8.728 1.513 -1.633 1.00 89.38 202 ILE A C 1
ATOM 1666 O O . ILE A 1 202 ? 9.337 1.611 -2.695 1.00 89.38 202 ILE A O 1
ATOM 1670 N N . THR A 1 203 ? 8.502 0.336 -1.040 1.00 91.25 203 THR A N 1
ATOM 1671 C CA . THR A 1 203 ? 8.964 -0.947 -1.601 1.00 91.25 203 THR A CA 1
ATOM 1672 C C . THR A 1 203 ? 8.399 -1.156 -3.007 1.00 91.25 203 THR A C 1
ATOM 1674 O O . THR A 1 203 ?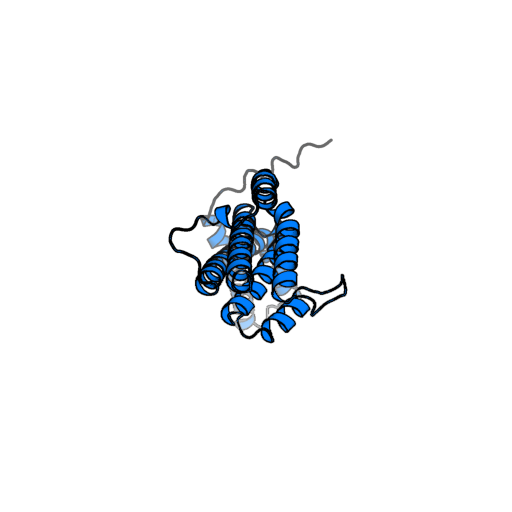 9.103 -1.598 -3.911 1.00 91.25 203 THR A O 1
ATOM 1677 N N . THR A 1 204 ? 7.123 -0.814 -3.197 1.00 93.62 204 THR A N 1
ATOM 1678 C CA . THR A 1 204 ? 6.444 -0.909 -4.492 1.00 93.62 204 THR A CA 1
ATOM 1679 C C . THR A 1 204 ? 7.051 0.060 -5.501 1.00 93.62 204 THR A C 1
ATOM 1681 O O . THR A 1 204 ? 7.358 -0.347 -6.615 1.00 93.62 204 THR A O 1
ATOM 1684 N N . LEU A 1 205 ? 7.270 1.317 -5.111 1.00 91.44 205 LEU A N 1
ATOM 1685 C CA . LEU A 1 205 ? 7.838 2.345 -5.980 1.00 91.44 205 LEU A CA 1
ATOM 1686 C C . LEU A 1 205 ? 9.240 1.971 -6.477 1.00 91.44 205 LEU A C 1
ATOM 1688 O O . LEU A 1 205 ? 9.482 2.005 -7.680 1.00 91.44 205 LEU A O 1
ATOM 1692 N N . ALA A 1 206 ? 10.138 1.560 -5.580 1.00 90.12 206 ALA A N 1
ATOM 1693 C CA . ALA A 1 206 ? 11.497 1.168 -5.952 1.00 90.12 206 ALA A CA 1
ATOM 1694 C C . ALA A 1 206 ? 11.517 -0.033 -6.909 1.00 90.12 206 ALA A C 1
ATOM 1696 O O . ALA A 1 206 ? 12.248 -0.037 -7.894 1.00 90.12 206 ALA A O 1
ATOM 1697 N N . ARG A 1 207 ? 10.662 -1.035 -6.666 1.00 92.12 207 ARG A N 1
ATOM 1698 C CA . ARG A 1 207 ? 10.548 -2.210 -7.544 1.00 92.12 207 ARG A CA 1
ATOM 1699 C C . ARG A 1 207 ? 9.957 -1.874 -8.909 1.00 92.12 207 ARG A C 1
ATOM 1701 O O . ARG A 1 207 ? 10.388 -2.443 -9.906 1.00 92.12 207 ARG A O 1
ATOM 1708 N N . LEU A 1 208 ? 9.008 -0.940 -8.974 1.00 92.25 208 LEU A N 1
ATOM 1709 C CA . LEU A 1 208 ? 8.489 -0.436 -10.246 1.00 92.25 208 LEU A CA 1
ATOM 1710 C C . LEU A 1 208 ? 9.540 0.363 -11.020 1.00 92.25 208 LEU A C 1
ATOM 1712 O O . LEU A 1 208 ? 9.619 0.207 -12.234 1.00 92.25 208 LEU A O 1
ATOM 1716 N N . ASN A 1 209 ? 10.352 1.180 -10.340 1.00 90.31 209 ASN A N 1
ATOM 1717 C CA . ASN A 1 209 ? 11.474 1.874 -10.975 1.00 90.31 209 ASN A CA 1
ATOM 1718 C C . ASN A 1 209 ? 12.488 0.873 -11.532 1.00 90.31 209 ASN A C 1
ATOM 1720 O O . ASN A 1 209 ? 12.836 0.974 -12.703 1.00 90.31 209 ASN A O 1
ATOM 1724 N N . TYR A 1 210 ? 12.877 -0.135 -10.745 1.00 89.62 210 TYR A N 1
ATOM 1725 C CA . TYR A 1 210 ? 13.755 -1.204 -11.221 1.00 89.62 210 TYR A CA 1
ATOM 1726 C C . TYR A 1 210 ? 13.183 -1.905 -12.455 1.00 89.62 210 TYR A C 1
ATOM 1728 O O . TYR A 1 210 ? 13.858 -2.035 -13.472 1.00 89.62 210 TYR A O 1
ATOM 1736 N N . TYR A 1 211 ? 11.912 -2.314 -12.394 1.00 90.62 211 TYR A N 1
ATOM 1737 C CA . TYR A 1 211 ? 11.234 -2.940 -13.527 1.00 90.62 211 TYR A CA 1
ATOM 1738 C C . TYR A 1 211 ? 11.256 -2.039 -14.771 1.00 90.62 211 TYR A C 1
ATOM 1740 O O . TYR A 1 211 ? 11.546 -2.506 -15.874 1.00 90.62 211 TYR A O 1
ATOM 1748 N N . TYR A 1 212 ? 10.961 -0.748 -14.602 1.00 88.69 212 TYR A N 1
ATOM 1749 C CA . TYR A 1 212 ? 10.987 0.223 -15.691 1.00 88.69 212 TYR A CA 1
ATOM 1750 C C . TYR A 1 212 ? 12.391 0.339 -16.299 1.00 88.69 212 TYR A C 1
ATOM 1752 O O . TYR A 1 212 ? 12.538 0.229 -17.513 1.00 88.69 212 TYR A O 1
ATOM 1760 N N . GLU A 1 213 ? 13.428 0.470 -15.471 1.00 87.25 213 GLU A N 1
ATOM 1761 C CA . GLU A 1 213 ? 14.822 0.544 -15.919 1.00 87.25 213 GLU A CA 1
ATOM 1762 C C . GLU A 1 213 ? 15.268 -0.715 -16.668 1.00 87.25 213 GLU A C 1
ATOM 1764 O O . GLU A 1 213 ? 15.890 -0.596 -17.720 1.00 87.25 213 GLU A O 1
ATOM 1769 N N . GLN A 1 214 ? 14.916 -1.913 -16.193 1.00 86.12 214 GLN A N 1
ATOM 1770 C CA . GLN A 1 214 ? 15.251 -3.174 -16.871 1.00 86.12 214 GLN A CA 1
ATOM 1771 C C . GLN A 1 214 ? 14.565 -3.316 -18.233 1.00 86.12 214 GLN A C 1
ATOM 1773 O O . GLN A 1 214 ? 15.149 -3.832 -19.185 1.00 86.12 214 GLN A O 1
ATOM 1778 N N . THR A 1 215 ? 13.316 -2.866 -18.331 1.00 82.06 215 THR A N 1
ATOM 1779 C CA . THR A 1 215 ? 12.531 -2.996 -19.564 1.00 82.06 215 THR A CA 1
ATOM 1780 C C . THR A 1 215 ? 12.845 -1.916 -20.594 1.00 82.06 215 THR A C 1
ATOM 1782 O O . THR A 1 215 ? 12.675 -2.180 -21.775 1.00 82.06 215 THR A O 1
ATOM 1785 N N . HIS A 1 216 ? 13.351 -0.751 -20.173 1.00 74.00 216 HIS A N 1
ATOM 1786 C CA . HIS A 1 216 ? 13.603 0.401 -21.050 1.00 74.00 216 HIS A CA 1
ATOM 1787 C C . HIS A 1 216 ? 15.095 0.762 -21.207 1.00 74.00 216 HIS A C 1
ATOM 1789 O O . HIS A 1 216 ? 15.425 1.634 -22.006 1.00 74.00 216 HIS A O 1
ATOM 1795 N N . SER A 1 217 ? 16.021 0.107 -20.490 1.00 60.78 217 SER A N 1
ATOM 1796 C CA . SER A 1 217 ? 17.473 0.243 -20.747 1.00 60.78 217 SER A CA 1
ATOM 1797 C C . SER A 1 217 ? 17.975 -0.665 -21.872 1.00 60.78 217 SER A C 1
ATOM 1799 O O . SER A 1 217 ? 19.066 -0.434 -22.378 1.00 60.78 217 SER A O 1
ATOM 1801 N N . ASN A 1 218 ? 17.198 -1.676 -22.277 1.00 49.81 218 ASN A N 1
ATOM 1802 C CA . ASN A 1 218 ? 17.549 -2.590 -23.375 1.00 49.81 218 ASN A CA 1
ATOM 1803 C C . ASN A 1 218 ? 17.253 -2.024 -24.781 1.00 49.81 218 ASN A C 1
ATOM 1805 O O . ASN A 1 218 ? 17.498 -2.715 -25.767 1.00 49.81 218 ASN A O 1
ATOM 1809 N N . ASP A 1 219 ? 16.752 -0.787 -24.871 1.00 47.56 219 ASP A N 1
ATOM 1810 C CA . ASP A 1 219 ? 16.432 -0.098 -26.131 1.00 47.56 219 ASP A CA 1
ATOM 1811 C C . ASP A 1 219 ? 17.518 0.910 -26.586 1.00 47.56 219 ASP A C 1
ATOM 1813 O O . ASP A 1 219 ? 17.313 1.626 -27.568 1.00 47.56 219 ASP A O 1
ATOM 1817 N N . ASN A 1 220 ? 18.678 0.959 -25.910 1.00 38.22 220 ASN A N 1
ATOM 1818 C CA . ASN A 1 220 ? 19.869 1.739 -26.304 1.00 38.22 220 ASN A CA 1
ATOM 1819 C C . ASN A 1 220 ? 21.065 0.833 -26.616 1.00 38.22 220 ASN A C 1
ATOM 1821 O O . ASN A 1 220 ? 21.871 1.221 -27.493 1.00 38.22 220 ASN A O 1
#

Sequence (220 aa):
MGRIGDWFLNKVPNDRRLREYSLSIVFFFVLVIVLLDLLIPERIDVHWQMVALIGILALVPFVPLIESINVKDMGITFRKRVKNTKYNVEKAFDFPEDADITDYLSESMFNQYVYQSRISPLDSLPVLRNEIERILRKIVGDYFTQDDVSFDDLIVALRKETLFPRDGIRALQEVNKLTKIAIQEQDELSEREISRVRELGITTLARLNYYYEQTHSNDN